Protein AF-A0A2G6H5I6-F1 (afdb_monomer_lite)

Structure (mmCIF, N/CA/C/O backbone):
data_AF-A0A2G6H5I6-F1
#
_entry.id   AF-A0A2G6H5I6-F1
#
loop_
_atom_site.group_PDB
_atom_site.id
_atom_site.type_symbol
_atom_site.label_atom_id
_atom_site.label_alt_id
_atom_site.label_comp_id
_atom_site.label_asym_id
_atom_site.label_entity_id
_atom_site.label_seq_id
_atom_site.pdbx_PDB_ins_code
_atom_site.Cartn_x
_atom_site.Cartn_y
_atom_site.Cartn_z
_atom_site.occupancy
_atom_site.B_iso_or_equiv
_atom_site.auth_seq_id
_atom_site.auth_comp_id
_atom_site.auth_asym_id
_atom_site.auth_atom_id
_atom_site.pdbx_PDB_model_num
ATOM 1 N N . MET A 1 1 ? 31.331 -40.005 -64.960 1.00 57.72 1 MET A N 1
ATOM 2 C CA . MET A 1 1 ? 31.133 -38.620 -65.455 1.00 57.72 1 MET A CA 1
ATOM 3 C C . MET A 1 1 ? 30.634 -37.643 -64.375 1.00 57.72 1 MET A C 1
ATOM 5 O O . MET A 1 1 ? 31.037 -36.489 -64.417 1.00 57.72 1 MET A O 1
ATOM 9 N N . ASN A 1 2 ? 29.842 -38.072 -63.377 1.00 67.38 2 ASN A N 1
ATOM 10 C CA . ASN A 1 2 ? 29.352 -37.190 -62.294 1.00 67.38 2 ASN A CA 1
ATOM 11 C C . ASN A 1 2 ? 30.432 -36.715 -61.301 1.00 67.38 2 ASN A C 1
ATOM 13 O O . ASN A 1 2 ? 30.416 -35.559 -60.900 1.00 67.38 2 ASN A O 1
ATOM 17 N N . TRP A 1 3 ? 31.428 -37.549 -60.998 1.00 69.12 3 TRP A N 1
ATOM 18 C CA . TRP A 1 3 ? 32.511 -37.210 -60.059 1.00 69.12 3 TRP A CA 1
ATOM 19 C C . TRP A 1 3 ? 33.383 -36.017 -60.497 1.00 69.12 3 TRP A C 1
ATOM 21 O O . TRP A 1 3 ? 33.860 -35.239 -59.676 1.00 69.12 3 TRP A O 1
ATOM 31 N N . ILE A 1 4 ? 33.564 -35.836 -61.808 1.00 79.12 4 ILE A N 1
ATOM 32 C CA . ILE A 1 4 ? 34.341 -34.715 -62.360 1.00 79.12 4 ILE A CA 1
ATOM 33 C C . ILE A 1 4 ? 33.561 -33.400 -62.213 1.00 79.12 4 ILE A C 1
ATOM 35 O O . ILE A 1 4 ? 34.148 -32.382 -61.861 1.00 79.12 4 ILE A O 1
ATOM 39 N N . LYS A 1 5 ? 32.235 -33.423 -62.411 1.00 77.56 5 LYS A N 1
ATOM 40 C CA . LYS A 1 5 ? 31.377 -32.237 -62.245 1.00 77.56 5 LYS A CA 1
ATOM 41 C C . LYS A 1 5 ? 31.353 -31.755 -60.796 1.00 77.56 5 LYS A C 1
ATOM 43 O O . LYS A 1 5 ? 31.445 -30.559 -60.552 1.00 77.56 5 LYS A O 1
ATOM 48 N N . GLU A 1 6 ? 31.297 -32.681 -59.846 1.00 80.12 6 GLU A N 1
ATOM 49 C CA . GLU A 1 6 ? 31.277 -32.368 -58.416 1.00 80.12 6 GLU A CA 1
ATOM 50 C C . GLU A 1 6 ? 32.597 -31.735 -57.948 1.00 80.12 6 GLU A C 1
ATOM 52 O O . GLU A 1 6 ? 32.593 -30.718 -57.256 1.00 80.12 6 GLU A O 1
ATOM 57 N N . LYS A 1 7 ? 33.740 -32.251 -58.421 1.00 82.31 7 LYS A N 1
ATOM 58 C CA . LYS A 1 7 ? 35.050 -31.635 -58.160 1.00 82.31 7 LYS A CA 1
ATOM 59 C C . LYS A 1 7 ? 35.177 -30.234 -58.749 1.00 82.31 7 LYS A C 1
ATOM 61 O O . LYS A 1 7 ? 35.745 -29.365 -58.096 1.00 82.31 7 LYS A O 1
ATOM 66 N N . ILE A 1 8 ? 34.646 -30.005 -59.949 1.00 86.19 8 ILE A N 1
ATOM 67 C CA . ILE A 1 8 ? 34.666 -28.678 -60.575 1.00 86.19 8 ILE A CA 1
ATOM 68 C C . ILE A 1 8 ? 33.862 -27.681 -59.733 1.00 86.19 8 ILE A C 1
ATOM 70 O O . ILE A 1 8 ? 34.377 -26.607 -59.445 1.00 86.19 8 ILE A O 1
ATOM 74 N N . VAL A 1 9 ? 32.669 -28.053 -59.251 1.00 86.94 9 VAL A N 1
ATOM 75 C CA . VAL A 1 9 ? 31.852 -27.189 -58.377 1.00 86.94 9 VAL A CA 1
ATOM 76 C C . VAL A 1 9 ? 32.598 -26.832 -57.090 1.00 86.94 9 VAL A C 1
ATOM 78 O O . VAL A 1 9 ? 32.675 -25.656 -56.737 1.00 86.94 9 VAL A O 1
ATOM 81 N N . TRP A 1 10 ? 33.211 -27.810 -56.419 1.00 82.94 10 TRP A N 1
ATOM 82 C CA . TRP A 1 10 ? 33.979 -27.551 -55.198 1.00 82.94 10 TRP A CA 1
ATOM 83 C C . TRP A 1 10 ? 35.198 -26.661 -55.440 1.00 82.94 10 TRP A C 1
ATOM 85 O O . TRP A 1 10 ? 35.452 -25.749 -54.655 1.00 82.94 10 TRP A O 1
ATOM 95 N N . ILE A 1 11 ? 35.917 -26.867 -56.546 1.00 87.06 11 ILE A N 1
ATOM 96 C CA . ILE A 1 11 ? 37.036 -26.003 -56.935 1.00 87.06 11 ILE A CA 1
ATOM 97 C C . ILE A 1 11 ? 36.541 -24.575 -57.182 1.00 87.06 11 ILE A C 1
ATOM 99 O O . ILE A 1 11 ? 37.160 -23.635 -56.695 1.00 87.06 11 ILE A O 1
ATOM 103 N N . THR A 1 12 ? 35.409 -24.393 -57.868 1.00 85.69 12 THR A N 1
ATOM 104 C CA . THR A 1 12 ? 34.834 -23.062 -58.114 1.00 85.69 12 THR A CA 1
ATOM 105 C C . THR A 1 12 ? 34.402 -22.371 -56.820 1.00 85.69 12 THR A C 1
ATOM 107 O O . THR A 1 12 ? 34.681 -21.187 -56.652 1.00 85.69 12 THR A O 1
ATOM 110 N N . VAL A 1 13 ? 33.784 -23.090 -55.877 1.00 85.81 13 VAL A N 1
ATOM 111 C CA . VAL A 1 13 ? 33.379 -22.537 -54.571 1.00 85.81 13 VAL A CA 1
ATOM 112 C C . VAL A 1 13 ? 34.596 -22.133 -53.741 1.00 85.81 13 VAL A C 1
ATOM 114 O O . VAL A 1 13 ? 34.639 -21.021 -53.219 1.00 85.81 13 VAL A O 1
ATOM 117 N N . ILE A 1 14 ? 35.616 -22.992 -53.660 1.00 85.50 14 ILE A N 1
ATOM 118 C CA . ILE A 1 14 ? 36.857 -22.686 -52.935 1.00 85.50 14 ILE A CA 1
ATOM 119 C C . ILE A 1 14 ? 37.548 -21.474 -53.565 1.00 85.50 14 ILE A C 1
ATOM 121 O O . ILE A 1 14 ? 37.952 -20.556 -52.855 1.00 85.50 14 ILE A O 1
ATOM 125 N N . PHE A 1 15 ? 37.632 -21.426 -54.895 1.00 87.19 15 PHE A N 1
ATOM 126 C CA . PHE A 1 15 ? 38.251 -20.311 -55.605 1.00 87.19 15 PHE A CA 1
ATOM 127 C C . PHE A 1 15 ? 37.480 -19.000 -55.399 1.00 87.19 15 PHE A C 1
ATOM 129 O O . PHE A 1 15 ? 38.094 -17.960 -55.167 1.00 87.19 15 PHE A O 1
ATOM 136 N N . ALA A 1 16 ? 36.144 -19.044 -55.386 1.00 86.56 16 ALA A N 1
ATOM 137 C CA . ALA A 1 16 ? 35.308 -17.888 -55.074 1.00 86.56 16 ALA A CA 1
ATOM 138 C C . ALA A 1 16 ? 35.524 -17.390 -53.635 1.00 86.56 16 ALA A C 1
ATOM 140 O O . ALA A 1 16 ? 35.661 -16.187 -53.425 1.00 86.56 16 ALA A O 1
ATOM 141 N N . ILE A 1 17 ? 35.628 -18.292 -52.651 1.00 82.75 17 ILE A N 1
ATOM 142 C CA . ILE A 1 17 ? 35.915 -17.936 -51.251 1.00 82.75 17 ILE A CA 1
ATOM 143 C C . ILE A 1 17 ? 37.298 -17.287 -51.125 1.00 82.75 17 ILE A C 1
ATOM 145 O O . ILE A 1 17 ? 37.438 -16.270 -50.442 1.00 82.75 17 ILE A O 1
ATOM 149 N N . VAL A 1 18 ? 38.313 -17.833 -51.803 1.00 84.25 18 VAL A N 1
ATOM 150 C CA . VAL A 1 18 ? 39.673 -17.272 -51.804 1.00 84.25 18 VAL A CA 1
ATOM 151 C C . VAL A 1 18 ? 39.682 -15.884 -52.442 1.00 84.25 18 VAL A C 1
ATOM 153 O O . VAL A 1 18 ? 40.218 -14.953 -51.845 1.00 84.25 18 VAL A O 1
ATOM 156 N N . ILE A 1 19 ? 39.036 -15.711 -53.601 1.00 83.19 19 ILE A N 1
ATOM 157 C CA . ILE A 1 19 ? 38.932 -14.411 -54.277 1.00 83.19 19 ILE A CA 1
ATOM 158 C C . ILE A 1 19 ? 38.195 -13.395 -53.406 1.00 83.19 19 ILE A C 1
ATOM 160 O O . ILE A 1 19 ? 38.672 -12.275 -53.260 1.00 83.19 19 ILE A O 1
ATOM 164 N N . LEU A 1 20 ? 37.068 -13.769 -52.798 1.00 79.06 20 LEU A N 1
ATOM 165 C CA . LEU A 1 20 ? 36.306 -12.877 -51.923 1.00 79.06 20 LEU A CA 1
ATOM 166 C C . LEU A 1 20 ? 37.113 -12.477 -50.687 1.00 79.06 20 LEU A C 1
ATOM 168 O O . LEU A 1 20 ? 37.122 -11.305 -50.324 1.00 79.06 20 LEU A O 1
ATOM 172 N N . SER A 1 21 ? 37.845 -13.415 -50.085 1.00 70.31 21 SER A N 1
ATOM 173 C CA . SER A 1 21 ? 38.711 -13.141 -48.932 1.00 70.31 21 SER A CA 1
ATOM 174 C C . SER A 1 21 ? 39.876 -12.223 -49.304 1.00 70.31 21 SER A C 1
ATOM 176 O O . SER A 1 21 ? 40.217 -11.310 -48.553 1.00 70.31 21 SER A O 1
ATOM 178 N N . TRP A 1 22 ? 40.465 -12.423 -50.486 1.00 80.44 22 TRP A N 1
ATOM 179 C CA . TRP A 1 22 ? 41.562 -11.600 -50.987 1.00 80.44 22 TRP A CA 1
ATOM 180 C C . TRP A 1 22 ? 41.089 -10.195 -51.366 1.00 80.44 22 TRP A C 1
ATOM 182 O O . TRP A 1 22 ? 41.689 -9.212 -50.939 1.00 80.44 22 TRP A O 1
ATOM 192 N N . LEU A 1 23 ? 39.963 -10.080 -52.079 1.00 77.81 23 LEU A N 1
ATOM 193 C CA . LEU A 1 23 ? 39.314 -8.802 -52.379 1.00 77.81 23 LEU A CA 1
ATOM 194 C C . LEU A 1 23 ? 38.935 -8.061 -51.097 1.00 77.81 23 LEU A C 1
ATOM 196 O O . LEU A 1 23 ? 39.177 -6.862 -51.000 1.00 77.81 23 LEU A O 1
ATOM 200 N N . TRP A 1 24 ? 38.417 -8.764 -50.088 1.00 70.62 24 TRP A N 1
ATOM 201 C CA . TRP A 1 24 ? 38.126 -8.175 -48.783 1.00 70.62 24 TRP A CA 1
ATOM 202 C C . TRP A 1 24 ? 39.393 -7.674 -48.082 1.00 70.62 24 TRP A C 1
ATOM 204 O O . TRP A 1 24 ? 39.390 -6.575 -47.528 1.00 70.62 24 TRP A O 1
ATOM 214 N N . GLY A 1 25 ? 40.495 -8.426 -48.155 1.00 70.19 25 GLY A N 1
ATOM 215 C CA . GLY A 1 25 ? 41.804 -8.003 -47.654 1.00 70.19 25 GLY A CA 1
ATOM 216 C C . GLY A 1 25 ? 42.321 -6.746 -48.360 1.00 70.19 25 GLY A C 1
ATOM 217 O O . GLY A 1 25 ? 42.698 -5.780 -47.700 1.00 70.19 25 GLY A O 1
ATOM 218 N N . VAL A 1 26 ? 42.261 -6.712 -49.694 1.00 75.25 26 VAL A N 1
ATOM 219 C CA . VAL A 1 26 ? 42.678 -5.559 -50.508 1.00 75.25 26 VAL A CA 1
ATOM 220 C C . VAL A 1 26 ? 41.808 -4.334 -50.228 1.00 75.25 26 VAL A C 1
ATOM 222 O O . VAL A 1 26 ? 42.340 -3.238 -50.083 1.00 75.25 26 VAL A O 1
ATOM 225 N N . VAL A 1 27 ? 40.489 -4.496 -50.102 1.00 71.94 27 VAL A N 1
ATOM 226 C CA . VAL A 1 27 ? 39.566 -3.410 -49.736 1.00 71.94 27 VAL A CA 1
ATOM 227 C C . VAL A 1 27 ? 39.862 -2.902 -48.322 1.00 71.94 27 VAL A C 1
ATOM 229 O O . VAL A 1 27 ? 39.955 -1.695 -48.116 1.00 71.94 27 VAL A O 1
ATOM 232 N N . SER A 1 28 ? 40.092 -3.801 -47.363 1.00 60.16 28 SER A N 1
ATOM 233 C CA . SER A 1 28 ? 40.418 -3.439 -45.975 1.00 60.16 28 SER A CA 1
ATOM 234 C C . SER A 1 28 ? 41.724 -2.641 -45.871 1.00 60.16 28 SER A C 1
ATOM 236 O O . SER A 1 28 ? 41.799 -1.689 -45.097 1.00 60.16 28 SER A O 1
ATOM 238 N N . VAL A 1 29 ? 42.736 -2.992 -46.674 1.00 65.56 29 VAL A N 1
ATOM 239 C CA . VAL A 1 29 ? 44.029 -2.286 -46.733 1.00 65.56 29 VAL A CA 1
ATOM 240 C C . VAL A 1 29 ? 43.912 -0.964 -47.493 1.00 65.56 29 VAL A C 1
ATOM 242 O O . VAL A 1 29 ? 44.371 0.063 -47.006 1.00 65.56 29 VAL A O 1
ATOM 245 N N . LYS A 1 30 ? 43.281 -0.963 -48.672 1.00 71.62 30 LYS A N 1
ATOM 246 C CA . LYS A 1 30 ? 43.225 0.204 -49.566 1.00 71.62 30 LYS A CA 1
ATOM 247 C C . LYS A 1 30 ? 42.312 1.317 -49.050 1.00 71.62 30 LYS A C 1
ATOM 249 O O . LYS A 1 30 ? 42.570 2.481 -49.332 1.00 71.62 30 LYS A O 1
ATOM 254 N N . PHE A 1 31 ? 41.258 0.971 -48.313 1.00 64.69 31 PHE A N 1
ATOM 255 C CA . PHE A 1 31 ? 40.311 1.939 -47.751 1.00 64.69 31 PHE A CA 1
ATOM 256 C C . PHE A 1 31 ? 40.507 2.179 -46.248 1.00 64.69 31 PHE A C 1
ATOM 258 O O . PHE A 1 31 ? 39.648 2.799 -45.628 1.00 64.69 31 PHE A O 1
ATOM 265 N N . GLU A 1 32 ? 41.582 1.652 -45.645 1.00 57.53 32 GLU A N 1
ATOM 266 C CA . GLU A 1 32 ? 41.800 1.654 -44.187 1.00 57.53 32 GLU A CA 1
ATOM 267 C C . GLU A 1 32 ? 40.565 1.212 -43.378 1.00 57.53 32 GLU A C 1
ATOM 269 O O . GLU A 1 32 ? 40.368 1.603 -42.221 1.00 57.53 32 GLU A O 1
ATOM 274 N N . LEU A 1 33 ? 39.711 0.374 -43.975 1.00 55.50 33 LEU A N 1
ATOM 275 C CA . LEU A 1 33 ? 38.556 -0.217 -43.318 1.00 55.50 33 LEU A CA 1
ATOM 276 C C . LEU A 1 33 ? 39.085 -1.271 -42.353 1.00 55.50 33 LEU A C 1
ATOM 278 O O . LEU A 1 33 ? 39.033 -2.459 -42.634 1.00 55.50 33 LEU A O 1
ATOM 282 N N . MET A 1 34 ? 39.641 -0.835 -41.220 1.00 56.38 34 MET A N 1
ATOM 283 C CA . MET A 1 34 ? 40.063 -1.724 -40.149 1.00 56.38 34 MET A CA 1
ATOM 284 C C . MET A 1 34 ? 38.801 -2.399 -39.600 1.00 56.38 34 MET A C 1
ATOM 286 O O . MET A 1 34 ? 38.080 -1.769 -38.811 1.00 56.38 34 MET A O 1
ATOM 290 N N . PRO A 1 35 ? 38.537 -3.680 -39.925 1.00 58.91 35 PRO A N 1
ATOM 291 C CA . PRO A 1 35 ? 37.360 -4.369 -39.411 1.00 58.91 35 PRO A CA 1
ATOM 292 C C . PRO A 1 35 ? 37.425 -4.417 -37.883 1.00 58.91 35 PRO A C 1
ATOM 294 O O . PRO A 1 35 ? 36.405 -4.356 -37.213 1.00 58.91 35 PRO A O 1
ATOM 297 N N . TYR A 1 36 ? 38.637 -4.394 -37.322 1.00 56.12 36 TYR A N 1
ATOM 298 C CA . TYR A 1 36 ? 38.888 -4.244 -35.897 1.00 56.12 36 TYR A CA 1
ATOM 299 C C . TYR A 1 36 ? 38.384 -2.915 -35.307 1.00 56.12 36 TYR A C 1
ATOM 301 O O . TYR A 1 36 ? 37.771 -2.939 -34.247 1.00 56.12 36 TYR A O 1
ATOM 309 N N . LYS A 1 37 ? 38.570 -1.755 -35.961 1.00 59.50 37 LYS A N 1
A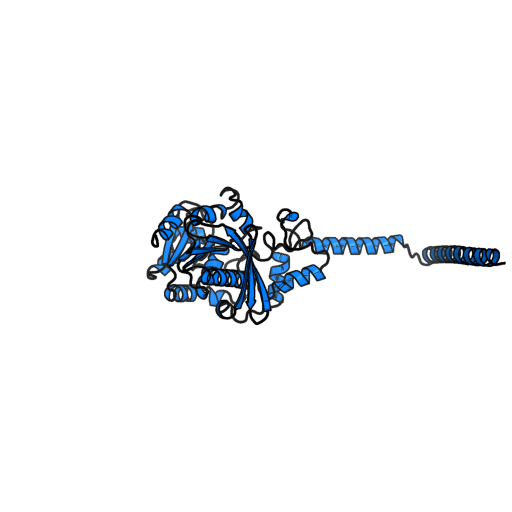TOM 310 C CA . LYS A 1 37 ? 38.035 -0.469 -35.456 1.00 59.50 37 LYS A CA 1
ATOM 311 C C . LYS A 1 37 ? 36.507 -0.443 -35.523 1.00 59.50 37 LYS A C 1
ATOM 313 O O . LYS A 1 37 ? 35.870 0.031 -34.584 1.00 59.50 37 LYS A O 1
ATOM 318 N N . TYR A 1 38 ? 35.924 -0.988 -36.591 1.00 61.72 38 TYR A N 1
ATOM 319 C CA . TYR A 1 38 ? 34.472 -1.085 -36.746 1.00 61.72 38 TYR A CA 1
ATOM 320 C C . TYR A 1 38 ? 33.854 -2.081 -35.751 1.00 61.72 38 TYR A C 1
ATOM 322 O O . TYR A 1 38 ? 32.921 -1.727 -35.035 1.00 61.72 38 TYR A O 1
ATOM 330 N N . MET A 1 39 ? 34.440 -3.272 -35.589 1.00 58.94 39 MET A N 1
ATOM 331 C CA . MET A 1 39 ? 34.049 -4.236 -34.555 1.00 58.94 39 MET A CA 1
ATOM 332 C C . MET A 1 39 ? 34.246 -3.668 -33.149 1.00 58.94 39 MET A C 1
ATOM 334 O O . MET A 1 39 ? 33.350 -3.798 -32.328 1.00 58.94 39 MET A O 1
ATOM 338 N N . LYS A 1 40 ? 35.350 -2.967 -32.861 1.00 64.94 40 LYS A N 1
ATOM 339 C CA . LYS A 1 40 ? 35.576 -2.301 -31.567 1.00 64.94 40 LYS A CA 1
ATOM 340 C C . LYS A 1 40 ? 34.552 -1.193 -31.313 1.00 64.94 40 LYS A C 1
ATOM 342 O O . LYS A 1 40 ? 34.107 -1.039 -30.183 1.00 64.94 40 LYS A O 1
ATOM 347 N N . SER A 1 41 ? 34.139 -0.458 -32.347 1.00 68.81 41 SER A N 1
ATOM 348 C CA . SER A 1 41 ? 33.057 0.532 -32.274 1.00 68.81 41 SER A CA 1
ATOM 349 C C . SER A 1 41 ? 31.700 -0.125 -32.002 1.00 68.81 41 SER A C 1
ATOM 351 O O . SER A 1 41 ? 30.988 0.319 -31.106 1.00 68.81 41 SER A O 1
ATOM 353 N N . ILE A 1 42 ? 31.367 -1.222 -32.690 1.00 68.75 42 ILE A N 1
ATOM 354 C CA . ILE A 1 42 ? 30.137 -1.995 -32.449 1.00 68.75 42 ILE A CA 1
ATOM 355 C C . ILE A 1 42 ? 30.138 -2.606 -31.047 1.00 68.75 42 ILE A C 1
ATOM 357 O O . ILE A 1 42 ? 29.154 -2.470 -30.328 1.00 68.75 42 ILE A O 1
ATOM 361 N N . VAL A 1 43 ? 31.240 -3.229 -30.627 1.00 68.88 43 VAL A N 1
ATOM 362 C CA . VAL A 1 43 ? 31.399 -3.807 -29.286 1.00 68.88 43 VAL A CA 1
ATOM 363 C C . VAL A 1 43 ? 31.303 -2.718 -28.224 1.00 68.88 43 VAL A C 1
ATOM 365 O O . VAL A 1 43 ? 30.593 -2.910 -27.247 1.00 68.88 43 VAL A O 1
ATOM 368 N N . LYS A 1 44 ? 31.928 -1.549 -28.423 1.00 71.25 44 LYS A N 1
ATOM 369 C CA . LYS A 1 44 ? 31.820 -0.409 -27.500 1.00 71.25 44 LYS A CA 1
ATOM 370 C C . LYS A 1 44 ? 30.397 0.145 -27.439 1.00 71.25 44 LYS A C 1
ATOM 372 O O . LYS A 1 44 ? 29.903 0.395 -26.349 1.00 71.25 44 LYS A O 1
ATOM 377 N N . LYS A 1 45 ? 29.717 0.309 -28.579 1.00 69.94 45 LYS A N 1
ATOM 378 C CA . LYS A 1 45 ? 28.307 0.733 -28.620 1.00 69.94 45 LYS A CA 1
ATOM 379 C C . LYS A 1 45 ? 27.405 -0.274 -27.913 1.00 69.94 45 LYS A C 1
ATOM 381 O O . LYS A 1 45 ? 26.566 0.131 -27.120 1.00 69.94 45 LYS A O 1
ATOM 386 N N . ARG A 1 46 ? 27.615 -1.572 -28.145 1.00 62.16 46 ARG A N 1
ATOM 387 C CA . ARG A 1 46 ? 26.869 -2.647 -27.483 1.00 62.16 46 ARG A CA 1
ATOM 388 C C . ARG A 1 46 ? 27.153 -2.689 -25.982 1.00 62.16 46 ARG A C 1
ATOM 390 O O . ARG A 1 46 ? 26.213 -2.800 -25.212 1.00 62.16 46 ARG A O 1
ATOM 397 N N . ALA A 1 47 ? 28.409 -2.548 -25.565 1.00 63.41 47 ALA A N 1
ATOM 398 C CA . ALA A 1 47 ? 28.791 -2.484 -24.155 1.00 63.41 47 ALA A CA 1
ATOM 399 C C . ALA A 1 47 ? 28.180 -1.261 -23.458 1.00 63.41 47 ALA A C 1
ATOM 401 O O . ALA A 1 47 ? 27.660 -1.392 -22.359 1.00 63.41 47 ALA A O 1
ATOM 402 N N . ASN A 1 48 ? 28.174 -0.099 -24.117 1.00 75.88 48 ASN A N 1
ATOM 403 C CA . ASN A 1 48 ? 27.522 1.101 -23.599 1.00 75.88 48 ASN A CA 1
ATOM 404 C C . ASN A 1 48 ? 26.004 0.924 -23.488 1.00 75.88 48 ASN A C 1
ATOM 406 O O . ASN A 1 48 ? 25.445 1.303 -22.471 1.00 75.88 48 ASN A O 1
ATOM 410 N N . ALA A 1 49 ? 25.353 0.322 -24.488 1.00 67.31 49 ALA A N 1
ATOM 411 C CA . ALA A 1 49 ? 23.913 0.069 -24.459 1.00 67.31 49 ALA A CA 1
ATOM 412 C C . ALA A 1 49 ? 23.517 -0.951 -23.377 1.00 67.31 49 ALA A C 1
ATOM 414 O O . ALA A 1 49 ? 22.510 -0.766 -22.703 1.00 67.31 49 ALA A O 1
ATOM 415 N N . VAL A 1 50 ? 24.320 -2.004 -23.172 1.00 70.25 50 VAL A N 1
ATOM 416 C CA . VAL A 1 50 ? 24.126 -2.956 -22.062 1.00 70.25 50 VAL A CA 1
ATOM 417 C C . VAL A 1 50 ? 24.329 -2.256 -20.720 1.00 70.25 50 VAL A C 1
ATOM 419 O O . VAL A 1 50 ? 23.481 -2.367 -19.846 1.00 70.25 50 VAL A O 1
ATOM 422 N N . ALA A 1 51 ? 25.394 -1.463 -20.580 1.00 78.38 51 ALA A N 1
ATOM 423 C CA . ALA A 1 51 ? 25.638 -0.692 -19.365 1.00 78.38 51 ALA A CA 1
ATOM 424 C C . ALA A 1 51 ? 24.539 0.349 -19.095 1.00 78.38 51 ALA A C 1
ATOM 426 O O . ALA A 1 51 ? 24.261 0.647 -17.942 1.00 78.38 51 ALA A O 1
ATOM 427 N N . GLU A 1 52 ? 23.921 0.918 -20.130 1.00 85.38 52 GLU A N 1
ATOM 428 C CA . GLU A 1 52 ? 22.788 1.836 -20.003 1.00 85.38 52 GLU A CA 1
ATOM 429 C C . GLU A 1 52 ? 21.516 1.107 -19.558 1.00 85.38 52 GLU A C 1
ATOM 431 O O . GLU A 1 52 ? 20.876 1.548 -18.610 1.00 85.38 52 GLU A O 1
ATOM 436 N N . PHE A 1 53 ? 21.207 -0.044 -20.160 1.00 89.75 53 PHE A N 1
ATOM 437 C CA . PHE A 1 53 ? 20.094 -0.899 -19.742 1.00 89.75 53 PHE A CA 1
ATOM 438 C C . PHE A 1 53 ? 20.236 -1.357 -18.281 1.00 89.75 53 PHE A C 1
ATOM 440 O O . PHE A 1 53 ? 19.300 -1.229 -17.493 1.00 89.75 53 PHE A O 1
ATOM 447 N N . ASP A 1 54 ? 21.419 -1.839 -17.893 1.00 91.69 54 ASP A N 1
ATOM 448 C CA . ASP A 1 54 ? 21.660 -2.367 -16.548 1.00 91.69 54 ASP A CA 1
ATOM 449 C C . ASP A 1 54 ? 21.627 -1.285 -15.457 1.00 91.69 54 ASP A C 1
ATOM 451 O O . ASP A 1 54 ? 21.325 -1.596 -14.306 1.00 91.69 54 ASP A O 1
ATOM 455 N N . ARG A 1 55 ? 21.848 -0.003 -15.795 1.00 92.69 55 ARG A N 1
ATOM 456 C CA . ARG A 1 55 ? 21.735 1.116 -14.835 1.00 92.69 55 ARG A CA 1
ATOM 457 C C . ARG A 1 55 ? 20.335 1.290 -14.261 1.00 92.69 55 ARG A C 1
ATOM 459 O O . ARG A 1 55 ? 20.201 1.921 -13.218 1.00 92.69 55 ARG A O 1
ATOM 466 N N . HIS A 1 56 ? 19.308 0.752 -14.913 1.00 94.31 56 HIS A N 1
ATOM 467 C CA . HIS A 1 56 ? 17.956 0.783 -14.368 1.00 94.31 56 HIS A CA 1
ATOM 468 C C . HIS A 1 56 ? 17.777 -0.182 -13.189 1.00 94.31 56 HIS A C 1
ATOM 470 O O . HIS A 1 56 ? 16.904 0.052 -12.355 1.00 94.31 56 HIS A O 1
ATOM 476 N N . PHE A 1 57 ? 18.592 -1.240 -13.102 1.00 96.31 57 PHE A N 1
ATOM 477 C CA . PHE A 1 57 ? 18.433 -2.346 -12.157 1.00 96.31 57 PHE A CA 1
ATOM 478 C C . PHE A 1 57 ? 19.380 -2.204 -10.963 1.00 96.31 57 PHE A C 1
ATOM 480 O O . PHE A 1 57 ? 20.444 -2.825 -10.909 1.00 96.31 57 PHE A O 1
ATOM 487 N N . THR A 1 58 ? 18.988 -1.357 -10.015 1.00 95.25 58 THR A N 1
ATOM 488 C CA . THR A 1 58 ? 19.802 -0.977 -8.852 1.00 95.25 58 THR A CA 1
ATOM 489 C C . THR A 1 58 ? 19.448 -1.725 -7.575 1.00 95.25 58 THR A C 1
ATOM 491 O O . THR A 1 58 ? 20.272 -1.782 -6.666 1.00 95.25 58 THR A O 1
ATOM 494 N N . ASP A 1 59 ? 18.243 -2.289 -7.497 1.00 94.75 59 ASP A N 1
ATOM 495 C CA . ASP A 1 59 ? 17.678 -2.756 -6.233 1.00 94.75 59 ASP A CA 1
ATOM 496 C C . ASP A 1 59 ? 17.750 -4.290 -6.142 1.00 94.75 59 ASP A C 1
ATOM 498 O O . ASP A 1 59 ? 17.642 -4.980 -7.162 1.00 94.75 59 ASP A O 1
ATOM 502 N N . PRO A 1 60 ? 17.904 -4.868 -4.940 1.00 94.69 60 PRO A N 1
ATOM 503 C CA . PRO A 1 60 ? 17.986 -6.312 -4.779 1.00 94.69 60 PRO A CA 1
ATOM 504 C C . PRO A 1 60 ? 16.642 -7.001 -5.066 1.00 94.69 60 PRO A C 1
ATOM 506 O O . PRO A 1 60 ? 15.559 -6.499 -4.742 1.00 94.69 60 PRO A O 1
ATOM 509 N N . ILE A 1 61 ? 16.726 -8.199 -5.644 1.00 94.19 61 ILE A N 1
ATOM 510 C CA . ILE A 1 61 ? 15.609 -9.143 -5.782 1.00 94.19 61 ILE A CA 1
ATOM 511 C C . ILE A 1 61 ? 15.585 -10.142 -4.624 1.00 94.19 61 ILE A C 1
ATOM 513 O O . ILE A 1 61 ? 16.569 -10.300 -3.904 1.00 94.19 61 ILE A O 1
ATOM 517 N N . LEU A 1 62 ? 14.453 -10.829 -4.464 1.00 88.81 62 LEU A N 1
ATOM 518 C CA . LEU A 1 62 ? 14.421 -12.108 -3.756 1.00 88.81 62 LEU A CA 1
ATOM 519 C C . LEU A 1 62 ? 15.207 -13.169 -4.539 1.00 88.81 62 LEU A C 1
ATOM 521 O O . LEU A 1 62 ? 15.575 -12.946 -5.697 1.00 88.81 62 LEU A O 1
ATOM 525 N N . ASP A 1 63 ? 15.442 -14.325 -3.920 1.00 81.62 63 ASP A N 1
ATOM 526 C CA . ASP A 1 63 ? 16.067 -15.453 -4.606 1.00 81.62 63 ASP A CA 1
ATOM 527 C C . ASP A 1 63 ? 15.336 -15.745 -5.923 1.00 81.62 63 ASP A C 1
ATOM 529 O O . ASP A 1 63 ? 14.113 -15.849 -5.984 1.00 81.62 63 ASP A O 1
ATOM 533 N N . SER A 1 64 ? 16.104 -15.833 -7.014 1.00 68.00 64 SER A N 1
ATOM 534 C CA . SER A 1 64 ? 15.560 -15.794 -8.383 1.00 68.00 64 SER A CA 1
ATOM 535 C C . SER A 1 64 ? 14.551 -16.902 -8.721 1.00 68.00 64 SER A C 1
ATOM 537 O O . SER A 1 64 ? 13.819 -16.766 -9.700 1.00 68.00 64 SER A O 1
ATOM 539 N N . GLN A 1 65 ? 14.509 -17.979 -7.932 1.00 66.69 65 GLN A N 1
ATOM 540 C CA . GLN A 1 65 ? 13.566 -19.090 -8.097 1.00 66.69 65 GLN A CA 1
ATOM 541 C C . GLN A 1 65 ? 12.143 -18.736 -7.644 1.00 66.69 65 GLN A C 1
ATOM 543 O O . GLN A 1 65 ? 11.194 -19.353 -8.117 1.00 66.69 65 GLN A O 1
ATOM 548 N N . ASP A 1 66 ? 11.993 -17.705 -6.812 1.00 80.81 66 ASP A N 1
ATOM 549 C CA . ASP A 1 66 ? 10.709 -17.296 -6.239 1.00 80.81 66 ASP A CA 1
ATOM 550 C C . ASP A 1 66 ? 9.996 -16.229 -7.093 1.00 80.81 66 ASP A C 1
ATOM 552 O O . ASP A 1 66 ? 8.873 -15.825 -6.793 1.00 80.81 66 ASP A O 1
ATOM 556 N N . LEU A 1 67 ? 10.634 -15.732 -8.161 1.00 93.06 67 LEU A N 1
ATOM 557 C CA . LEU A 1 67 ? 10.104 -14.634 -8.971 1.00 93.06 67 LEU A CA 1
ATOM 558 C C . LEU A 1 67 ? 9.077 -15.123 -10.000 1.00 93.06 67 LEU A C 1
ATOM 560 O O . LEU A 1 67 ? 9.331 -16.027 -10.795 1.00 93.06 67 LEU A O 1
ATOM 564 N N . LEU A 1 68 ? 7.926 -14.450 -10.054 1.00 94.44 68 LEU A N 1
ATOM 565 C CA . LEU A 1 68 ? 6.832 -14.786 -10.969 1.00 94.44 68 LEU A CA 1
ATOM 566 C C . LEU A 1 68 ? 7.170 -14.458 -12.430 1.00 94.44 68 LEU A C 1
ATOM 568 O O . LEU A 1 68 ? 6.652 -15.062 -13.374 1.00 94.44 68 LEU A O 1
ATOM 572 N N . TYR A 1 69 ? 8.007 -13.445 -12.637 1.00 94.38 69 TYR A N 1
ATOM 573 C CA . TYR A 1 69 ? 8.344 -12.944 -13.958 1.00 94.38 69 TYR A CA 1
ATOM 574 C C . TYR A 1 69 ? 9.724 -13.412 -14.395 1.00 94.38 69 TYR A C 1
ATOM 576 O O . TYR A 1 69 ? 10.648 -13.513 -13.605 1.00 94.38 69 TYR A O 1
ATOM 584 N N . LYS A 1 70 ? 9.869 -13.684 -15.695 1.00 95.88 70 LYS A N 1
ATOM 585 C CA . LYS A 1 70 ? 11.183 -13.932 -16.292 1.00 95.88 70 LYS A CA 1
ATOM 586 C C . LYS A 1 70 ? 12.000 -12.634 -16.356 1.00 95.88 70 LYS A C 1
ATOM 588 O O . LYS A 1 70 ? 11.394 -11.577 -16.579 1.00 95.88 70 LYS A O 1
ATOM 593 N N . PRO A 1 71 ? 13.343 -12.734 -16.302 1.00 96.81 71 PRO A N 1
ATOM 594 C CA . PRO A 1 71 ? 14.226 -11.598 -16.511 1.00 96.81 71 PRO A CA 1
ATOM 595 C C . PRO A 1 71 ? 13.935 -10.853 -17.815 1.00 96.81 71 PRO A C 1
ATOM 597 O O . PRO A 1 71 ? 13.765 -11.488 -18.859 1.00 96.81 71 PRO A O 1
ATOM 600 N N . VAL A 1 72 ? 13.949 -9.523 -17.769 1.00 97.00 72 VAL A N 1
ATOM 601 C CA . VAL A 1 72 ? 13.957 -8.671 -18.963 1.00 97.00 72 VAL A CA 1
ATOM 602 C C . VAL A 1 72 ? 15.376 -8.533 -19.514 1.00 97.00 72 VAL A C 1
ATOM 604 O O . VAL A 1 72 ? 16.354 -8.507 -18.764 1.00 97.00 72 VAL A O 1
ATOM 607 N N . ARG A 1 73 ? 15.500 -8.471 -20.840 1.00 95.00 73 ARG A N 1
ATOM 608 C CA . ARG A 1 73 ? 16.778 -8.459 -21.572 1.00 95.00 73 ARG A CA 1
ATOM 609 C C . ARG A 1 73 ? 16.940 -7.256 -22.500 1.00 95.00 73 ARG A C 1
ATOM 611 O O . ARG A 1 73 ? 18.027 -7.061 -23.040 1.00 95.00 73 ARG A O 1
ATOM 618 N N . THR A 1 74 ? 15.878 -6.480 -22.716 1.00 93.56 74 THR A N 1
ATOM 619 C CA . THR A 1 74 ? 15.867 -5.329 -23.630 1.00 93.56 74 THR A CA 1
ATOM 620 C C . THR A 1 74 ? 15.069 -4.151 -23.061 1.00 93.56 74 THR A C 1
ATOM 622 O O . THR A 1 74 ? 14.187 -4.330 -22.218 1.00 93.56 74 THR A O 1
ATOM 625 N N . ASN A 1 75 ? 15.343 -2.939 -23.559 1.00 92.12 75 ASN A N 1
ATOM 626 C CA . ASN A 1 75 ? 14.578 -1.733 -23.214 1.00 92.12 75 ASN A CA 1
ATOM 627 C C . ASN A 1 75 ? 13.100 -1.826 -23.619 1.00 92.12 75 ASN A C 1
ATOM 629 O O . ASN A 1 75 ? 12.245 -1.293 -22.914 1.00 92.12 75 ASN A O 1
ATOM 633 N N . ASP A 1 76 ? 12.784 -2.520 -24.713 1.00 95.06 76 ASP A N 1
ATOM 634 C CA . ASP A 1 76 ? 11.400 -2.704 -25.159 1.00 95.06 76 ASP A CA 1
ATOM 635 C C . ASP A 1 76 ? 10.626 -3.601 -24.191 1.00 95.06 76 ASP A C 1
ATOM 637 O O . ASP A 1 76 ? 9.511 -3.270 -23.786 1.00 95.06 76 ASP A O 1
ATOM 641 N N . GLU A 1 77 ? 11.241 -4.702 -23.744 1.00 96.56 77 GLU A N 1
ATOM 642 C CA . GLU A 1 77 ? 10.663 -5.562 -22.710 1.00 96.56 77 GLU A CA 1
ATOM 643 C C . GLU A 1 77 ? 10.472 -4.801 -21.398 1.00 96.56 77 GLU A C 1
ATOM 645 O O . GLU A 1 77 ? 9.402 -4.888 -20.793 1.00 96.56 77 GLU A O 1
ATOM 650 N N . LEU A 1 78 ? 11.476 -4.028 -20.973 1.00 96.00 78 LEU A N 1
ATOM 651 C CA . LEU A 1 78 ? 11.396 -3.208 -19.767 1.00 96.00 78 LEU A CA 1
ATOM 652 C C . LEU A 1 78 ? 10.262 -2.179 -19.864 1.00 96.00 78 LEU A C 1
ATOM 654 O O . LEU A 1 78 ? 9.415 -2.101 -18.976 1.00 96.00 78 LEU A O 1
ATOM 658 N N . THR A 1 79 ? 10.190 -1.452 -20.978 1.00 95.25 79 THR A N 1
ATOM 659 C CA . THR A 1 79 ? 9.137 -0.465 -21.242 1.00 95.25 79 THR A CA 1
ATOM 660 C C . THR A 1 79 ? 7.761 -1.122 -21.235 1.00 95.25 79 THR A C 1
ATOM 662 O O . THR A 1 79 ? 6.833 -0.605 -20.617 1.00 95.25 79 THR A O 1
ATOM 665 N N . MET A 1 80 ? 7.613 -2.288 -21.869 1.00 96.19 80 MET A N 1
ATOM 666 C CA . MET A 1 80 ? 6.365 -3.051 -21.855 1.00 96.19 80 MET A CA 1
ATOM 667 C C . MET A 1 80 ? 5.965 -3.448 -20.429 1.00 96.19 80 MET A C 1
ATOM 669 O O . MET A 1 80 ? 4.789 -3.348 -20.083 1.00 96.19 80 MET A O 1
ATOM 673 N N . ARG A 1 81 ? 6.915 -3.881 -19.587 1.00 96.19 81 ARG A N 1
ATOM 674 C CA . ARG A 1 81 ? 6.647 -4.215 -18.178 1.00 96.19 81 ARG A CA 1
ATOM 675 C C . ARG A 1 81 ? 6.200 -2.996 -17.380 1.00 96.19 81 ARG A C 1
ATOM 677 O O . ARG A 1 81 ? 5.205 -3.096 -16.671 1.00 96.19 81 ARG A O 1
ATOM 684 N N . ILE A 1 82 ? 6.869 -1.855 -17.540 1.00 96.31 82 ILE A N 1
ATOM 685 C CA . ILE A 1 82 ? 6.502 -0.607 -16.856 1.00 96.31 82 ILE A CA 1
ATOM 686 C C . ILE A 1 82 ? 5.115 -0.131 -17.302 1.00 96.31 82 ILE A C 1
ATOM 688 O O . ILE A 1 82 ? 4.274 0.177 -16.462 1.00 96.31 82 ILE A O 1
ATOM 692 N N . LYS A 1 83 ? 4.823 -0.152 -18.610 1.00 95.44 83 LYS A N 1
ATOM 693 C CA . LYS A 1 83 ? 3.518 0.251 -19.163 1.00 95.44 83 LYS A CA 1
ATOM 694 C C . LYS A 1 83 ? 2.344 -0.586 -18.654 1.00 95.44 83 LYS A C 1
ATOM 696 O O . LYS A 1 83 ? 1.215 -0.110 -18.702 1.00 95.44 83 LYS A O 1
ATOM 701 N N . LYS A 1 84 ? 2.562 -1.799 -18.131 1.00 94.62 84 LYS A N 1
ATOM 702 C CA . LYS A 1 84 ? 1.476 -2.558 -17.484 1.00 94.62 84 LYS A CA 1
ATOM 703 C C . LYS A 1 84 ? 0.908 -1.822 -16.271 1.00 94.62 84 LYS A C 1
ATOM 705 O O . LYS A 1 84 ? -0.305 -1.858 -16.089 1.00 94.62 84 LYS A O 1
ATOM 710 N N . MET A 1 85 ? 1.759 -1.099 -15.541 1.00 95.06 85 MET A N 1
ATOM 711 C CA . MET A 1 85 ? 1.384 -0.265 -14.393 1.00 95.06 85 MET A CA 1
ATOM 712 C C . MET A 1 85 ? 0.700 1.050 -14.798 1.00 95.06 85 MET A C 1
ATOM 714 O O . MET A 1 85 ? 0.238 1.790 -13.936 1.00 95.06 85 MET A O 1
ATOM 718 N N . LEU A 1 86 ? 0.634 1.366 -16.096 1.00 92.69 86 LEU A N 1
ATOM 719 C CA . LEU A 1 86 ? -0.054 2.555 -16.583 1.00 92.69 86 LEU A CA 1
ATOM 720 C C . LEU A 1 86 ? -1.560 2.281 -16.634 1.00 92.69 86 LEU A C 1
ATOM 722 O O . LEU A 1 86 ? -2.044 1.549 -17.503 1.00 92.69 86 LEU A O 1
ATOM 726 N N . PHE A 1 87 ? -2.280 2.838 -15.668 1.00 91.00 87 PHE A N 1
ATOM 727 C CA . PHE A 1 87 ? -3.736 2.893 -15.636 1.00 91.00 87 PHE A CA 1
ATOM 728 C C . PHE A 1 87 ? -4.161 4.347 -15.778 1.00 91.00 87 PHE A C 1
ATOM 730 O O . PHE A 1 87 ? -3.614 5.216 -15.101 1.00 91.00 87 PHE A O 1
ATOM 737 N N . GLU A 1 88 ? -5.114 4.588 -16.670 1.00 86.38 88 GLU A N 1
ATOM 738 C CA . GLU A 1 88 ? -5.804 5.868 -16.764 1.00 86.38 88 GLU A CA 1
ATOM 739 C C . GLU A 1 88 ? -6.790 5.928 -15.598 1.00 86.38 88 GLU A C 1
ATOM 741 O O . GLU A 1 88 ? -7.786 5.206 -15.570 1.00 86.38 88 GLU A O 1
ATOM 746 N N . ILE A 1 89 ? -6.406 6.680 -14.569 1.00 87.94 89 ILE A N 1
ATOM 747 C CA . ILE A 1 89 ? -7.189 6.872 -13.353 1.00 87.94 89 ILE A CA 1
ATOM 748 C C . ILE A 1 89 ? -7.705 8.303 -13.402 1.00 87.94 89 ILE A C 1
ATOM 750 O O . ILE A 1 89 ? -6.975 9.239 -13.080 1.00 87.94 89 ILE A O 1
ATOM 754 N N . ASP A 1 90 ? -8.956 8.446 -13.830 1.00 80.94 90 ASP A N 1
ATOM 755 C CA . ASP A 1 90 ? -9.617 9.749 -13.951 1.00 80.94 90 ASP A CA 1
ATOM 756 C C . ASP A 1 90 ? -9.913 10.353 -12.574 1.00 80.94 90 ASP A C 1
ATOM 758 O O . ASP A 1 90 ? -9.722 11.546 -12.346 1.00 80.94 90 ASP A O 1
ATOM 762 N N . ASP A 1 91 ? -10.352 9.504 -11.641 1.00 90.12 91 ASP A N 1
ATOM 763 C CA . ASP A 1 91 ? -10.688 9.882 -10.274 1.00 90.12 91 ASP A CA 1
ATOM 764 C C . ASP A 1 91 ? -10.194 8.822 -9.282 1.00 90.12 91 ASP A C 1
ATOM 766 O O . ASP A 1 91 ? -10.749 7.728 -9.140 1.00 90.12 91 ASP A O 1
ATOM 770 N N . ILE A 1 92 ? -9.123 9.170 -8.571 1.00 92.19 92 ILE A N 1
ATOM 771 C CA . ILE A 1 92 ? -8.509 8.326 -7.543 1.00 92.19 92 ILE A CA 1
ATOM 772 C C . ILE A 1 92 ? -9.416 8.129 -6.319 1.00 92.19 92 ILE A C 1
ATOM 774 O O . ILE A 1 92 ? -9.188 7.199 -5.550 1.00 92.19 92 ILE A O 1
ATOM 778 N N . THR A 1 93 ? -10.441 8.966 -6.127 1.00 93.56 93 THR A N 1
ATOM 779 C CA . THR A 1 93 ? -11.369 8.873 -4.988 1.00 93.56 93 THR A CA 1
ATOM 780 C C . THR A 1 93 ? -12.499 7.869 -5.212 1.00 93.56 93 THR A C 1
ATOM 782 O O . THR A 1 93 ? -13.198 7.526 -4.266 1.00 93.56 93 THR A O 1
ATOM 785 N N . ARG A 1 94 ? -12.655 7.350 -6.439 1.00 94.94 94 ARG A N 1
ATOM 786 C CA . ARG A 1 94 ? -13.744 6.432 -6.820 1.00 94.94 94 ARG A CA 1
ATOM 787 C C . ARG A 1 94 ? -13.257 5.090 -7.359 1.00 94.94 94 ARG A C 1
ATOM 789 O O . ARG A 1 94 ? -14.018 4.354 -7.982 1.00 94.94 94 ARG A O 1
ATOM 796 N N . LEU A 1 95 ? -11.999 4.724 -7.111 1.00 96.75 95 LEU A N 1
ATOM 797 C CA . LEU A 1 95 ? -11.424 3.459 -7.578 1.00 96.75 95 LEU A CA 1
ATOM 798 C C . LEU A 1 95 ? -12.289 2.253 -7.198 1.00 96.75 95 LEU A C 1
ATOM 800 O O . LEU A 1 95 ? -12.545 1.397 -8.043 1.00 96.75 95 LEU A O 1
ATOM 804 N N . TYR A 1 96 ? -12.769 2.198 -5.951 1.00 97.69 96 TYR A N 1
ATOM 805 C CA . TYR A 1 96 ? -13.532 1.054 -5.445 1.00 97.69 96 TYR A CA 1
ATOM 806 C C . TYR A 1 96 ? -14.791 0.753 -6.270 1.00 97.69 96 TYR A C 1
ATOM 808 O O . TYR A 1 96 ? -15.096 -0.418 -6.517 1.00 97.69 96 TYR A O 1
ATOM 816 N N . GLU A 1 97 ? -15.502 1.780 -6.737 1.00 97.06 97 GLU A N 1
ATOM 817 C CA . GLU A 1 97 ? -16.730 1.645 -7.532 1.00 97.06 97 GLU A CA 1
ATOM 818 C C . GLU A 1 97 ? -16.458 1.005 -8.900 1.00 97.06 97 GLU A C 1
ATOM 820 O O . GLU A 1 97 ? -17.221 0.153 -9.355 1.00 97.06 97 GLU A O 1
ATOM 825 N N . HIS A 1 98 ? -15.331 1.362 -9.519 1.00 97.00 98 HIS A N 1
ATOM 826 C CA . HIS A 1 98 ? -14.955 0.927 -10.866 1.00 97.00 98 HIS A CA 1
ATOM 827 C C . HIS A 1 98 ? -14.215 -0.422 -10.906 1.00 97.00 98 HIS A C 1
ATOM 829 O O . HIS A 1 98 ? -14.024 -0.996 -11.981 1.00 97.00 98 HIS A O 1
ATOM 835 N N . ILE A 1 99 ? -13.811 -0.964 -9.753 1.00 98.25 99 ILE A N 1
ATOM 836 C CA . ILE A 1 99 ? -13.201 -2.297 -9.663 1.00 98.25 99 ILE A CA 1
ATOM 837 C C . ILE A 1 99 ? -14.283 -3.378 -9.739 1.00 98.25 99 ILE A C 1
ATOM 839 O O . ILE A 1 99 ? -15.166 -3.454 -8.885 1.00 98.25 99 ILE A O 1
ATOM 843 N N . ILE A 1 100 ? -14.165 -4.301 -10.692 1.00 98.44 100 ILE A N 1
ATOM 844 C CA . ILE A 1 100 ? -15.035 -5.480 -10.801 1.00 98.44 100 ILE A CA 1
ATOM 845 C C . ILE A 1 100 ? -14.198 -6.739 -10.585 1.00 98.44 100 ILE A C 1
ATOM 847 O O . ILE A 1 100 ? -13.304 -7.053 -11.372 1.00 98.44 100 ILE A O 1
ATOM 851 N N . LEU A 1 101 ? -14.508 -7.487 -9.527 1.00 98.75 101 LEU A N 1
ATOM 852 C CA . LEU A 1 101 ? -13.833 -8.745 -9.210 1.00 98.75 101 LEU A CA 1
ATOM 853 C C . LEU A 1 101 ? -14.202 -9.824 -10.237 1.00 98.75 101 LEU A C 1
ATOM 855 O O . LEU A 1 101 ? -15.366 -9.945 -10.619 1.00 98.75 101 LEU A O 1
ATOM 859 N N . LYS A 1 102 ? -13.225 -10.624 -10.674 1.00 98.62 102 LYS A N 1
ATOM 860 C CA . LYS A 1 102 ? -13.447 -11.741 -11.608 1.00 98.62 102 LYS A CA 1
ATOM 861 C C . LYS A 1 102 ? -13.271 -13.090 -10.927 1.00 98.62 102 LYS A C 1
ATOM 863 O O . LYS A 1 102 ? -14.200 -13.889 -10.908 1.00 98.62 102 LYS A O 1
ATOM 868 N N . SER A 1 103 ? -12.099 -13.343 -10.358 1.00 98.56 103 SER A N 1
ATOM 869 C CA . SER A 1 103 ? -11.783 -14.619 -9.708 1.00 98.56 103 SER A CA 1
ATOM 870 C C . SER A 1 103 ? -10.630 -14.457 -8.733 1.00 98.56 103 SER A C 1
ATOM 872 O O . SER A 1 103 ? -9.748 -13.635 -8.974 1.00 98.56 103 SER A O 1
ATOM 874 N N . SER A 1 104 ? -10.576 -15.294 -7.708 1.00 98.50 104 SER A N 1
ATOM 875 C CA . SER A 1 104 ? -9.450 -15.382 -6.781 1.00 98.50 104 SER A CA 1
ATOM 876 C C . SER A 1 104 ? -9.020 -16.833 -6.582 1.00 98.50 104 SER A C 1
ATOM 878 O O . SER A 1 104 ? -9.785 -17.765 -6.826 1.00 98.50 104 SER A O 1
ATOM 880 N N . SER A 1 105 ? -7.771 -17.023 -6.168 1.00 98.38 105 SER A N 1
ATOM 881 C CA . SER A 1 105 ? -7.229 -18.319 -5.762 1.00 98.38 105 SER A CA 1
ATOM 882 C C . SER A 1 105 ? -6.140 -18.124 -4.716 1.00 98.38 105 SER A C 1
ATOM 884 O O . SER A 1 105 ? -5.381 -17.159 -4.812 1.00 98.38 105 SER A O 1
ATOM 886 N N . ILE A 1 106 ? -6.016 -19.072 -3.793 1.00 98.25 106 ILE A N 1
ATOM 887 C CA . ILE A 1 106 ? -4.888 -19.173 -2.865 1.00 98.25 106 ILE A CA 1
ATOM 888 C C . ILE A 1 106 ? -4.176 -20.489 -3.167 1.00 98.25 106 ILE A C 1
ATOM 890 O O . ILE A 1 106 ? -4.800 -21.543 -3.092 1.00 98.25 106 ILE A O 1
ATOM 894 N N . ASN A 1 107 ? -2.893 -20.424 -3.519 1.00 96.94 107 ASN A N 1
ATOM 895 C CA . ASN A 1 107 ? -2.051 -21.601 -3.744 1.00 96.94 107 ASN A CA 1
ATOM 896 C C . ASN A 1 107 ? -0.743 -21.414 -2.980 1.00 96.94 107 ASN A C 1
ATOM 898 O O . ASN A 1 107 ? -0.099 -20.382 -3.151 1.00 96.94 107 ASN A O 1
ATOM 902 N N . ASP A 1 108 ? -0.377 -22.377 -2.133 1.00 94.56 108 ASP A N 1
ATOM 903 C CA . ASP A 1 108 ? 0.877 -22.375 -1.363 1.00 94.56 108 ASP A CA 1
ATOM 904 C C . ASP A 1 108 ? 1.146 -21.055 -0.612 1.00 94.56 108 ASP A C 1
ATOM 906 O O . ASP A 1 108 ? 2.243 -20.503 -0.643 1.00 94.56 108 ASP A O 1
ATOM 910 N N . GLY A 1 109 ? 0.113 -20.507 0.038 1.00 95.44 109 GLY A N 1
ATOM 911 C CA . GLY A 1 109 ? 0.220 -19.247 0.783 1.00 95.44 109 GLY A CA 1
ATOM 912 C C . GLY A 1 109 ? 0.320 -17.992 -0.094 1.00 95.44 109 GLY A C 1
ATOM 913 O O . GLY A 1 109 ? 0.591 -16.912 0.420 1.00 95.44 109 GLY A O 1
ATOM 914 N N . LEU A 1 110 ? 0.084 -18.089 -1.406 1.00 97.81 110 LEU A N 1
ATOM 915 C CA . LEU A 1 110 ? -0.000 -16.943 -2.308 1.00 97.81 110 LEU A CA 1
ATOM 916 C C . LEU A 1 110 ? -1.444 -16.718 -2.761 1.00 97.81 110 LEU A C 1
ATOM 918 O O . LEU A 1 110 ? -2.013 -17.522 -3.505 1.00 97.81 110 LEU A O 1
ATOM 922 N N . PHE A 1 111 ? -2.017 -15.584 -2.365 1.00 98.62 111 PHE A N 1
ATOM 923 C CA . PHE A 1 111 ? -3.271 -15.093 -2.914 1.00 98.62 111 PHE A CA 1
ATOM 924 C C . PHE A 1 111 ? -3.043 -14.435 -4.275 1.00 98.62 111 PHE A C 1
ATOM 926 O O . PHE A 1 111 ? -2.131 -13.624 -4.462 1.00 98.62 111 PHE A O 1
ATOM 933 N N . ARG A 1 112 ? -3.937 -14.738 -5.215 1.00 98.69 112 ARG A N 1
ATOM 934 C CA . ARG A 1 112 ? -4.012 -14.125 -6.538 1.00 98.69 112 ARG A CA 1
ATOM 935 C C . ARG A 1 112 ? -5.455 -13.739 -6.846 1.00 98.69 112 ARG A C 1
ATOM 937 O O . ARG A 1 112 ? -6.296 -14.620 -7.001 1.00 98.69 112 ARG A O 1
ATOM 944 N N . GLY A 1 113 ? -5.725 -12.445 -7.009 1.00 98.75 113 GLY A N 1
ATOM 945 C CA . GLY A 1 113 ? -7.045 -11.907 -7.352 1.00 98.75 113 GLY A CA 1
ATOM 946 C C . GLY A 1 113 ? -7.057 -11.228 -8.721 1.00 98.75 113 GLY A C 1
ATOM 947 O O . GLY A 1 113 ? -6.331 -10.263 -8.935 1.00 98.75 113 GLY A O 1
ATOM 948 N N . ILE A 1 114 ? -7.886 -11.706 -9.654 1.00 98.81 114 ILE A N 1
ATOM 949 C CA . ILE A 1 114 ? -8.105 -11.098 -10.976 1.00 98.81 114 ILE A CA 1
ATOM 950 C C . ILE A 1 114 ? -9.281 -10.128 -10.912 1.00 98.81 114 ILE A C 1
ATOM 952 O O . ILE A 1 114 ? -10.398 -10.528 -10.581 1.00 98.81 114 ILE A O 1
ATOM 956 N N . TYR A 1 115 ? -9.066 -8.886 -11.323 1.00 98.62 115 TYR A N 1
ATOM 957 C CA . TYR A 1 115 ? -10.105 -7.861 -11.379 1.00 98.62 115 TYR A CA 1
ATOM 958 C C . TYR A 1 115 ? -10.054 -7.105 -12.710 1.00 98.62 115 TYR A C 1
ATOM 960 O O . TYR A 1 115 ? -9.104 -7.239 -13.481 1.00 98.62 115 TYR A O 1
ATOM 968 N N . THR A 1 116 ? -11.094 -6.328 -12.995 1.00 98.00 116 THR A N 1
ATOM 969 C CA . THR A 1 116 ? -11.071 -5.306 -14.046 1.00 98.00 116 THR A CA 1
ATOM 970 C C . THR A 1 116 ? -11.249 -3.924 -13.449 1.00 98.00 116 THR A C 1
ATOM 972 O O . THR A 1 116 ? -12.023 -3.769 -12.508 1.00 98.00 116 THR A O 1
ATOM 975 N N . TYR A 1 117 ? -10.586 -2.935 -14.034 1.00 96.62 117 TYR A N 1
ATOM 976 C CA . TYR A 1 117 ? -10.801 -1.513 -13.783 1.00 96.62 117 TYR A CA 1
ATOM 977 C C . TYR A 1 117 ? -10.857 -0.804 -15.135 1.00 96.62 117 TYR A C 1
ATOM 979 O O . TYR A 1 117 ? -9.939 -0.987 -15.936 1.00 96.62 117 TYR A O 1
ATOM 987 N N . ASN A 1 118 ? -11.935 -0.063 -15.410 1.00 92.31 118 ASN A N 1
ATOM 988 C CA . ASN A 1 118 ? -12.196 0.564 -16.716 1.00 92.31 118 ASN A CA 1
ATOM 989 C C . ASN A 1 118 ? -11.930 -0.405 -17.888 1.00 92.31 118 ASN A C 1
ATOM 991 O O . ASN A 1 118 ? -11.108 -0.148 -18.763 1.00 92.31 118 ASN A O 1
ATOM 995 N N . ASP A 1 119 ? -12.551 -1.590 -17.826 1.00 91.25 119 ASP A N 1
ATOM 996 C CA . ASP A 1 119 ? -12.432 -2.695 -18.795 1.00 91.25 119 ASP A CA 1
ATOM 997 C C . ASP A 1 119 ? -11.036 -3.326 -18.968 1.00 91.25 119 ASP A C 1
ATOM 999 O O . ASP A 1 119 ? -10.889 -4.351 -19.640 1.00 91.25 119 ASP A O 1
ATOM 1003 N N . LYS A 1 120 ? -10.004 -2.806 -18.298 1.00 95.50 120 LYS A N 1
ATOM 1004 C CA . LYS A 1 120 ? -8.663 -3.395 -18.289 1.00 95.50 120 LYS A CA 1
ATOM 1005 C C . LYS A 1 120 ? -8.563 -4.470 -17.210 1.00 95.50 120 LYS A C 1
ATOM 1007 O O . LYS A 1 120 ? -8.792 -4.202 -16.033 1.00 95.50 120 LYS A O 1
ATOM 1012 N N . ILE A 1 121 ? -8.196 -5.688 -17.610 1.00 97.62 121 ILE A N 1
ATOM 1013 C CA . ILE A 1 121 ? -7.9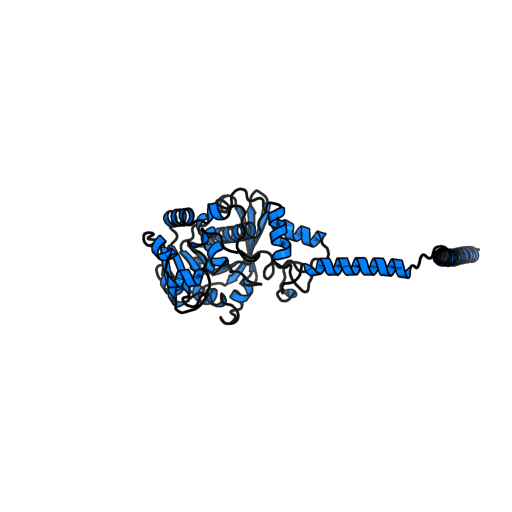38 -6.807 -16.691 1.00 97.62 121 ILE A CA 1
ATOM 1014 C C . ILE A 1 121 ? -6.575 -6.622 -16.021 1.00 97.62 121 ILE A C 1
ATOM 1016 O O . ILE A 1 121 ? -5.581 -6.344 -16.694 1.00 97.62 121 ILE A O 1
ATOM 1020 N N . ASP A 1 122 ? -6.524 -6.856 -14.713 1.00 97.94 122 ASP A N 1
ATOM 1021 C CA . ASP A 1 122 ? -5.290 -6.891 -13.936 1.00 97.94 122 ASP A CA 1
ATOM 1022 C C . ASP A 1 122 ? -5.340 -7.941 -12.822 1.00 97.94 122 ASP A C 1
ATOM 1024 O O . ASP A 1 122 ? -6.324 -8.666 -12.649 1.00 97.94 122 ASP A O 1
ATOM 1028 N N . THR A 1 123 ? -4.236 -8.091 -12.094 1.00 98.38 123 THR A N 1
ATOM 1029 C CA . THR A 1 123 ? -4.121 -9.033 -10.986 1.00 98.38 123 THR A CA 1
ATOM 1030 C C . THR A 1 123 ? -3.434 -8.395 -9.787 1.00 98.38 123 THR A C 1
ATOM 1032 O O . THR A 1 123 ? -2.349 -7.840 -9.926 1.00 98.38 123 THR A O 1
ATOM 1035 N N . VAL A 1 124 ? -4.038 -8.544 -8.609 1.00 98.69 124 VAL A N 1
ATOM 1036 C CA . VAL A 1 124 ? -3.418 -8.229 -7.318 1.00 98.69 124 VAL A CA 1
ATOM 1037 C C . VAL A 1 124 ? -2.909 -9.508 -6.653 1.00 98.69 124 VAL A C 1
ATOM 1039 O O . VAL A 1 124 ? -3.524 -10.572 -6.786 1.00 98.69 124 VAL A O 1
ATOM 1042 N N . TYR A 1 125 ? -1.785 -9.402 -5.946 1.00 98.75 125 TYR A N 1
ATOM 1043 C CA . TYR A 1 125 ? -1.177 -10.500 -5.200 1.00 98.75 125 TYR A CA 1
ATOM 1044 C C . TYR A 1 125 ? -0.969 -10.115 -3.739 1.00 98.75 125 TYR A C 1
ATOM 1046 O O . TYR A 1 125 ? -0.687 -8.959 -3.420 1.00 98.75 125 TYR A O 1
ATOM 1054 N N . ALA A 1 126 ? -1.070 -11.104 -2.861 1.00 98.69 126 ALA A N 1
ATOM 1055 C CA . ALA A 1 126 ? -0.731 -10.970 -1.453 1.00 98.69 126 ALA A CA 1
ATOM 1056 C C . ALA A 1 126 ? -0.166 -12.291 -0.935 1.00 98.69 126 ALA A C 1
ATOM 1058 O O . ALA A 1 126 ? -0.585 -13.359 -1.385 1.00 98.69 126 ALA A O 1
ATOM 1059 N N . TYR A 1 127 ? 0.748 -12.231 0.028 1.00 97.88 127 TYR A N 1
ATOM 1060 C CA . TYR A 1 127 ? 1.022 -13.405 0.846 1.00 97.88 127 TYR A CA 1
ATOM 1061 C C . TYR A 1 127 ? -0.160 -13.631 1.782 1.00 97.88 127 TYR A C 1
ATOM 1063 O O . TYR A 1 127 ? -0.640 -12.695 2.417 1.00 97.88 127 TYR A O 1
ATOM 1071 N N . TYR A 1 128 ? -0.640 -14.864 1.830 1.00 97.81 128 TYR A N 1
ATOM 1072 C CA . TYR A 1 128 ? -1.773 -15.277 2.635 1.00 97.81 128 TYR A CA 1
ATOM 1073 C C . TYR A 1 128 ? -1.292 -16.094 3.827 1.00 97.81 128 TYR A C 1
ATOM 1075 O O . TYR A 1 128 ? -0.592 -17.095 3.657 1.00 97.81 128 TYR A O 1
ATOM 1083 N N . VAL A 1 129 ? -1.715 -15.691 5.021 1.00 96.12 129 VAL A N 1
ATOM 1084 C CA . VAL A 1 129 ? -1.467 -16.425 6.261 1.00 96.12 129 VAL A CA 1
ATOM 1085 C C . VAL A 1 129 ? -2.811 -16.744 6.901 1.00 96.12 129 VAL A C 1
ATOM 1087 O O . VAL A 1 129 ? -3.603 -15.846 7.185 1.00 96.12 129 VAL A O 1
ATOM 1090 N N . LYS A 1 130 ? -3.078 -18.036 7.100 1.00 96.62 130 LYS A N 1
ATOM 1091 C CA . LYS A 1 130 ? -4.303 -18.519 7.743 1.00 96.62 130 LYS A CA 1
ATOM 1092 C C . LYS A 1 130 ? -4.273 -18.159 9.228 1.00 96.62 130 LYS A C 1
ATOM 1094 O O . LYS A 1 130 ? -3.363 -18.608 9.921 1.00 96.62 130 LYS A O 1
ATOM 1099 N N . GLY A 1 131 ? -5.248 -17.384 9.687 1.00 94.38 131 GLY A N 1
ATOM 1100 C CA . GLY A 1 131 ? -5.390 -17.002 11.088 1.00 94.38 131 GLY A CA 1
ATOM 1101 C C . GLY A 1 131 ? -6.342 -17.896 11.867 1.00 94.38 131 GLY A C 1
ATOM 1102 O O . GLY A 1 131 ? -6.863 -18.893 11.359 1.00 94.38 131 GLY A O 1
ATOM 1103 N N . GLU A 1 132 ? -6.565 -17.523 13.126 1.00 90.69 132 GLU A N 1
ATOM 1104 C CA . GLU A 1 132 ? -7.430 -18.269 14.048 1.00 90.69 132 GLU A CA 1
ATOM 1105 C C . GLU A 1 132 ? -8.916 -17.923 13.880 1.00 90.69 132 GLU A C 1
ATOM 1107 O O . GLU A 1 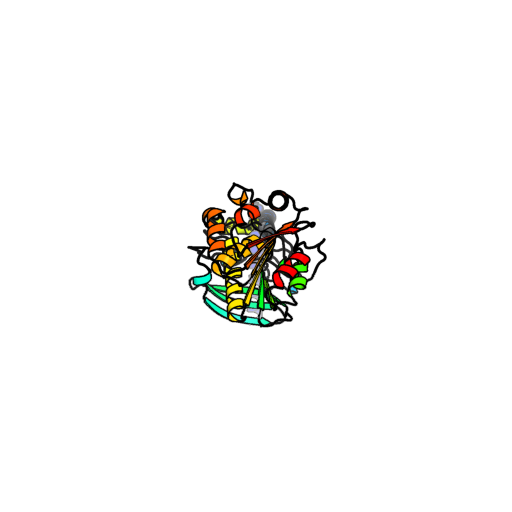132 ? -9.770 -18.795 14.046 1.00 90.69 132 GLU A O 1
ATOM 1112 N N . ASN A 1 133 ? -9.234 -16.681 13.491 1.00 86.38 133 ASN A N 1
ATOM 1113 C CA . ASN A 1 133 ? -10.601 -16.271 13.188 1.00 86.38 133 ASN A CA 1
ATOM 1114 C C . ASN A 1 133 ? -10.850 -16.199 11.676 1.00 86.38 133 ASN A C 1
ATOM 1116 O O . ASN A 1 133 ? -10.336 -15.327 10.979 1.00 86.38 133 ASN A O 1
ATOM 1120 N N . SER A 1 134 ? -11.719 -17.081 11.182 1.00 86.62 134 SER A N 1
ATOM 1121 C CA . SER A 1 134 ? -12.087 -17.150 9.769 1.00 86.62 134 SER A CA 1
ATOM 1122 C C . SER A 1 134 ? -13.141 -16.133 9.319 1.00 86.62 134 SER A C 1
ATOM 1124 O O . SER A 1 134 ? -13.448 -16.114 8.133 1.00 86.62 134 SER A O 1
ATOM 1126 N N . THR A 1 135 ? -13.737 -15.337 10.215 1.00 95.75 135 THR A N 1
ATOM 1127 C CA . THR A 1 135 ? -14.763 -14.334 9.847 1.00 95.75 135 THR A CA 1
ATOM 1128 C C . THR A 1 135 ? -14.183 -12.955 9.558 1.00 95.75 135 THR A C 1
ATOM 1130 O O . THR A 1 135 ? -14.876 -12.100 9.007 1.00 95.75 135 THR A O 1
ATOM 1133 N N . VAL A 1 136 ? -12.908 -12.738 9.888 1.00 97.81 136 VAL A N 1
ATOM 1134 C CA . VAL A 1 136 ? -12.207 -11.472 9.675 1.00 97.81 136 VAL A CA 1
ATOM 1135 C C . VAL A 1 136 ? -11.058 -11.691 8.706 1.00 97.81 136 VAL A C 1
ATOM 1137 O O . VAL A 1 136 ? -10.262 -12.617 8.869 1.00 97.81 136 VAL A O 1
ATOM 1140 N N . GLY A 1 137 ? -10.953 -10.810 7.716 1.00 98.38 137 GLY A N 1
ATOM 1141 C CA . GLY A 1 137 ? -9.777 -10.711 6.865 1.00 98.38 137 GLY A CA 1
ATOM 1142 C C . GLY A 1 137 ? -9.063 -9.381 7.077 1.00 98.38 137 GLY A C 1
ATOM 1143 O O . GLY A 1 137 ? -9.707 -8.337 7.194 1.00 98.38 137 GLY A O 1
ATOM 1144 N N . VAL A 1 138 ? -7.730 -9.396 7.102 1.00 98.62 138 VAL A N 1
ATOM 1145 C CA . VAL A 1 138 ? -6.918 -8.174 7.201 1.00 98.62 138 VAL A CA 1
ATOM 1146 C C . VAL A 1 138 ? -6.131 -7.945 5.918 1.00 98.62 138 VAL A C 1
ATOM 1148 O O . VAL A 1 138 ? -5.387 -8.818 5.477 1.00 98.62 138 VAL A O 1
ATOM 1151 N N . ASN A 1 139 ? -6.223 -6.737 5.366 1.00 98.75 139 ASN A N 1
ATOM 1152 C CA . ASN A 1 139 ? -5.300 -6.238 4.352 1.00 98.75 139 ASN A CA 1
ATOM 1153 C C . ASN A 1 139 ? -4.137 -5.491 5.024 1.00 98.75 139 ASN A C 1
ATOM 1155 O O . ASN A 1 139 ? -4.322 -4.383 5.533 1.00 98.75 139 ASN A O 1
ATOM 1159 N N . ILE A 1 140 ? -2.945 -6.086 5.016 1.00 98.56 140 ILE A N 1
ATOM 1160 C CA . ILE A 1 140 ? -1.716 -5.463 5.517 1.00 98.56 140 ILE A CA 1
ATOM 1161 C C . ILE A 1 140 ? -1.005 -4.811 4.332 1.00 98.56 140 ILE A C 1
ATOM 1163 O O . ILE A 1 140 ? -0.528 -5.499 3.428 1.00 98.56 140 ILE A O 1
ATOM 1167 N N . ILE A 1 141 ? -0.920 -3.482 4.343 1.00 98.38 141 ILE A N 1
ATOM 1168 C CA . ILE A 1 141 ? -0.345 -2.669 3.273 1.00 98.38 141 ILE A CA 1
ATOM 1169 C C . ILE A 1 141 ? 1.080 -2.245 3.666 1.00 98.38 141 ILE A C 1
ATOM 1171 O O . ILE A 1 141 ? 1.247 -1.405 4.555 1.00 98.38 141 ILE A O 1
ATOM 1175 N N . PRO A 1 142 ? 2.130 -2.766 2.998 1.00 95.69 142 PRO A N 1
ATOM 1176 C CA . PRO A 1 142 ? 3.503 -2.460 3.379 1.00 95.69 142 PRO A CA 1
ATOM 1177 C C . PRO A 1 142 ? 3.894 -1.004 3.115 1.00 95.69 142 PRO A C 1
ATOM 1179 O O . PRO A 1 142 ? 3.549 -0.414 2.084 1.00 95.69 142 PRO A O 1
ATOM 1182 N N . GLY A 1 143 ? 4.705 -0.470 4.024 1.00 93.69 143 GLY A N 1
ATOM 1183 C CA . GLY A 1 143 ? 5.382 0.814 3.939 1.00 93.69 143 GLY A CA 1
ATOM 1184 C C . GLY A 1 143 ? 6.505 0.865 2.914 1.00 93.69 143 GLY A C 1
ATOM 1185 O O . GLY A 1 143 ? 6.671 -0.024 2.072 1.00 93.69 143 GLY A O 1
ATOM 1186 N N . SER A 1 144 ? 7.274 1.950 2.956 1.00 91.69 144 SER A N 1
ATOM 1187 C CA . SER A 1 144 ? 8.397 2.160 2.041 1.00 91.69 144 SER A CA 1
ATOM 1188 C C . SER A 1 144 ? 9.541 1.175 2.315 1.00 91.69 144 SER A C 1
ATOM 1190 O O . SER A 1 144 ? 9.651 0.610 3.404 1.00 91.69 144 SER A O 1
ATOM 1192 N N . GLY A 1 145 ? 10.389 0.957 1.311 1.00 89.44 145 GLY A N 1
ATOM 1193 C CA . GLY A 1 145 ? 11.484 -0.009 1.368 1.00 89.44 145 GLY A CA 1
ATOM 1194 C C . GLY A 1 145 ? 11.325 -1.137 0.354 1.00 89.44 145 GLY A C 1
ATOM 1195 O O . GLY A 1 145 ? 10.308 -1.248 -0.333 1.00 89.44 145 GLY A O 1
ATOM 1196 N N . ILE A 1 146 ? 12.365 -1.960 0.265 1.00 91.31 146 ILE A N 1
ATOM 1197 C CA . ILE A 1 146 ? 12.495 -3.019 -0.735 1.00 91.31 146 ILE A CA 1
ATOM 1198 C C . ILE A 1 146 ? 11.962 -4.334 -0.165 1.00 91.31 146 ILE A C 1
ATOM 1200 O O . ILE A 1 146 ? 12.359 -4.726 0.930 1.00 91.31 146 ILE A O 1
ATOM 1204 N N . ASN A 1 147 ? 11.105 -5.021 -0.920 1.00 93.00 147 ASN A N 1
ATOM 1205 C CA . ASN A 1 147 ? 10.607 -6.375 -0.665 1.00 93.00 147 ASN A CA 1
ATOM 1206 C C . ASN A 1 147 ? 9.988 -6.518 0.740 1.00 93.00 147 ASN A C 1
ATOM 1208 O O . ASN A 1 147 ? 10.233 -7.483 1.459 1.00 93.00 147 ASN A O 1
ATOM 1212 N N . GLN A 1 148 ? 9.248 -5.492 1.174 1.00 92.75 148 GLN A N 1
ATOM 1213 C CA . GLN A 1 148 ? 8.765 -5.387 2.554 1.00 92.75 148 GLN A CA 1
ATOM 1214 C C . GLN A 1 148 ? 7.727 -6.457 2.897 1.00 92.75 148 GLN A C 1
ATOM 1216 O O . GLN A 1 148 ? 7.734 -6.969 4.009 1.00 92.75 148 GLN A O 1
ATOM 1221 N N . SER A 1 149 ? 6.882 -6.857 1.947 1.00 94.19 149 SER A N 1
ATOM 1222 C CA . SER A 1 149 ? 5.845 -7.870 2.174 1.00 94.19 149 SER A CA 1
ATOM 1223 C C . SER A 1 149 ? 6.456 -9.227 2.540 1.00 94.19 149 SER A C 1
ATOM 1225 O O . SER A 1 149 ? 6.006 -9.861 3.492 1.00 94.19 149 SER A O 1
ATOM 1227 N N . SER A 1 150 ? 7.531 -9.654 1.864 1.00 91.81 150 SER A N 1
ATOM 1228 C CA . SER A 1 150 ? 8.236 -10.885 2.256 1.00 91.81 150 SER A CA 1
ATOM 1229 C C . SER A 1 150 ? 9.041 -10.727 3.547 1.00 91.81 150 SER A C 1
ATOM 1231 O O . SER A 1 150 ? 9.225 -11.707 4.265 1.00 91.81 150 SER A O 1
ATOM 1233 N N . GLN A 1 151 ? 9.517 -9.521 3.873 1.00 90.12 151 GLN A N 1
ATOM 1234 C CA . GLN A 1 151 ? 10.195 -9.261 5.147 1.00 90.12 151 GLN A CA 1
ATOM 1235 C C . GLN A 1 151 ? 9.239 -9.279 6.341 1.00 90.12 151 GLN A C 1
ATOM 1237 O O . GLN A 1 151 ? 9.668 -9.679 7.421 1.00 90.12 151 GLN A O 1
ATOM 1242 N N . ILE A 1 152 ? 7.981 -8.864 6.153 1.00 90.44 152 ILE A N 1
ATOM 1243 C CA . ILE A 1 152 ? 6.907 -9.044 7.139 1.00 90.44 152 ILE A CA 1
ATOM 1244 C C . ILE A 1 152 ? 6.657 -10.546 7.307 1.00 90.44 152 ILE A C 1
ATOM 1246 O O . ILE A 1 152 ? 6.878 -11.078 8.383 1.00 90.44 152 ILE A O 1
ATOM 1250 N N . LEU A 1 153 ? 6.368 -11.262 6.212 1.00 88.81 153 LEU A N 1
ATOM 1251 C CA . LEU A 1 153 ? 6.084 -12.703 6.255 1.00 88.81 153 LEU A CA 1
ATOM 1252 C C . LEU A 1 153 ? 7.207 -13.545 6.894 1.00 88.81 153 LEU A C 1
ATOM 1254 O O . LEU A 1 153 ? 6.944 -14.537 7.568 1.00 88.81 153 LEU A O 1
ATOM 1258 N N . LYS A 1 154 ? 8.475 -13.196 6.641 1.00 83.31 154 LYS A N 1
ATOM 1259 C CA . LYS A 1 154 ? 9.644 -13.928 7.158 1.00 83.31 154 LYS A CA 1
ATOM 1260 C C . LYS A 1 154 ? 9.980 -13.591 8.616 1.00 83.31 154 LYS A C 1
ATOM 1262 O O . LYS A 1 154 ? 10.962 -14.141 9.109 1.00 83.31 154 LYS A O 1
ATOM 1267 N N . LYS A 1 155 ? 9.215 -12.710 9.278 1.00 69.50 155 LYS A N 1
ATOM 1268 C CA . LYS A 1 155 ? 9.358 -12.360 10.702 1.00 69.50 155 LYS A CA 1
ATOM 1269 C C . LYS A 1 155 ? 10.791 -12.010 11.093 1.00 69.50 155 LYS A C 1
ATOM 1271 O O . LYS A 1 155 ? 11.362 -12.569 12.026 1.00 69.50 155 LYS A O 1
ATOM 1276 N N . ARG A 1 156 ? 11.430 -11.136 10.313 1.00 62.28 156 ARG A N 1
ATOM 1277 C CA . ARG A 1 156 ? 12.772 -10.651 10.672 1.00 62.28 156 ARG A CA 1
ATOM 1278 C C . ARG A 1 156 ? 12.699 -9.868 11.981 1.00 62.28 156 ARG A C 1
ATOM 1280 O O . ARG A 1 156 ? 11.660 -9.302 12.276 1.00 62.28 156 ARG A O 1
ATOM 1287 N N . GLU A 1 157 ? 13.780 -9.805 12.747 1.00 65.75 157 GLU A N 1
ATOM 1288 C CA . GLU A 1 157 ? 13.824 -8.998 13.974 1.00 65.75 157 GLU A CA 1
ATOM 1289 C C . GLU A 1 157 ? 13.480 -7.523 13.683 1.00 65.75 157 GLU A C 1
ATOM 1291 O O . GLU A 1 157 ? 13.752 -7.020 12.589 1.00 65.75 157 GLU A O 1
ATOM 1296 N N . ILE A 1 158 ? 12.916 -6.799 14.660 1.00 63.22 158 ILE A N 1
ATOM 1297 C CA . ILE A 1 158 ? 12.550 -5.371 14.505 1.00 63.22 158 ILE A CA 1
ATOM 1298 C C . ILE A 1 158 ? 13.765 -4.517 14.094 1.00 63.22 158 ILE A C 1
ATOM 1300 O O . ILE A 1 158 ? 13.616 -3.532 13.370 1.00 63.22 158 ILE A O 1
ATOM 1304 N N . SER A 1 159 ? 14.977 -4.911 14.506 1.00 64.44 159 SER A N 1
ATOM 1305 C CA . SER A 1 159 ? 16.232 -4.271 14.085 1.00 64.44 159 SER A CA 1
ATOM 1306 C C . SER A 1 159 ? 16.489 -4.355 12.578 1.00 64.44 159 SER A C 1
ATOM 1308 O O . SER A 1 159 ? 17.178 -3.495 12.032 1.00 64.44 159 SER A O 1
ATOM 1310 N N . ASP A 1 160 ? 15.938 -5.374 11.920 1.00 62.38 160 ASP A N 1
ATOM 1311 C CA . ASP A 1 160 ? 16.157 -5.683 10.508 1.00 62.38 160 ASP A CA 1
ATOM 1312 C C . ASP A 1 160 ? 14.976 -5.240 9.633 1.00 62.38 160 ASP A C 1
ATOM 1314 O O . ASP A 1 160 ? 15.158 -4.945 8.449 1.00 62.38 160 ASP A O 1
ATOM 1318 N N . ASN A 1 161 ? 13.765 -5.194 10.198 1.00 68.94 161 ASN A N 1
ATOM 1319 C CA . ASN A 1 161 ? 12.567 -4.682 9.544 1.00 68.94 161 ASN A CA 1
ATOM 1320 C C . ASN A 1 161 ? 11.598 -4.083 10.573 1.00 68.94 161 ASN A C 1
ATOM 1322 O O . ASN A 1 161 ? 10.933 -4.794 11.313 1.00 68.94 161 ASN A O 1
ATOM 1326 N N . TYR A 1 162 ? 11.430 -2.766 10.538 1.00 76.06 162 TYR A N 1
ATOM 1327 C CA . TYR A 1 162 ? 10.552 -2.022 11.442 1.00 76.06 162 TYR A CA 1
ATOM 1328 C C . TYR A 1 162 ? 9.050 -2.365 11.316 1.00 76.06 162 TYR A C 1
ATOM 1330 O O . TYR A 1 162 ? 8.249 -1.959 12.156 1.00 76.06 162 TYR A O 1
ATOM 1338 N N . GLN A 1 163 ? 8.659 -3.107 10.274 1.00 82.12 163 GLN A N 1
ATOM 1339 C CA . GLN A 1 163 ? 7.277 -3.519 10.000 1.00 82.12 163 GLN A CA 1
ATOM 1340 C C . GLN A 1 163 ? 6.981 -4.980 10.384 1.00 82.12 163 GLN A C 1
ATOM 1342 O O . GLN A 1 163 ? 5.866 -5.446 10.166 1.00 82.12 163 GLN A O 1
ATOM 1347 N N . CYS A 1 164 ? 7.975 -5.728 10.867 1.00 70.94 164 CYS A N 1
ATOM 1348 C CA . CYS A 1 164 ? 7.998 -7.193 10.826 1.00 70.94 164 CYS A CA 1
ATOM 1349 C C . CYS A 1 164 ? 7.029 -7.941 11.742 1.00 70.94 164 CYS A C 1
ATOM 1351 O O . CYS A 1 164 ? 6.813 -9.118 11.499 1.00 70.94 164 CYS A O 1
ATOM 1353 N N . ASN A 1 165 ? 6.498 -7.312 12.789 1.00 80.44 165 ASN A N 1
ATOM 1354 C CA . ASN A 1 165 ? 5.752 -8.002 13.843 1.00 80.44 165 ASN A CA 1
ATOM 1355 C C . ASN A 1 165 ? 4.233 -7.954 13.645 1.00 80.44 165 ASN A C 1
ATOM 1357 O O . ASN A 1 165 ? 3.490 -8.522 14.440 1.00 80.44 165 ASN A O 1
ATOM 1361 N N . ILE A 1 166 ? 3.739 -7.234 12.636 1.00 90.94 166 ILE A N 1
ATOM 1362 C CA . ILE A 1 166 ? 2.303 -6.963 12.527 1.00 90.94 166 ILE A CA 1
ATOM 1363 C C . ILE A 1 166 ? 1.472 -8.216 12.243 1.00 90.94 166 ILE A C 1
ATOM 1365 O O . ILE A 1 166 ? 0.345 -8.320 12.716 1.00 90.94 166 ILE A O 1
ATOM 1369 N N . ASP A 1 167 ? 2.015 -9.188 11.516 1.00 87.88 167 ASP A N 1
ATOM 1370 C CA . ASP A 1 167 ? 1.345 -10.461 11.273 1.00 87.88 167 ASP A CA 1
ATOM 1371 C C . ASP A 1 167 ? 1.192 -11.275 12.568 1.00 87.88 167 ASP A C 1
ATOM 1373 O O . ASP A 1 167 ? 0.096 -11.752 12.851 1.00 87.88 167 ASP A O 1
ATOM 1377 N N . ASP A 1 168 ? 2.223 -11.338 13.414 1.00 88.56 168 ASP A N 1
ATOM 1378 C CA . ASP A 1 168 ? 2.159 -11.981 14.737 1.00 88.56 168 ASP A CA 1
ATOM 1379 C C . ASP A 1 168 ? 1.138 -11.327 15.679 1.00 88.56 168 ASP A C 1
ATOM 1381 O O . ASP A 1 168 ? 0.468 -11.998 16.472 1.00 88.56 168 ASP A O 1
ATOM 1385 N N . VAL A 1 169 ? 0.985 -10.006 15.588 1.00 91.56 169 VAL A N 1
ATOM 1386 C CA . VAL A 1 169 ? -0.021 -9.283 16.374 1.00 91.56 169 VAL A CA 1
ATOM 1387 C C . VAL A 1 169 ? -1.436 -9.652 15.924 1.00 91.56 169 VAL A C 1
ATOM 1389 O O . VAL A 1 169 ? -2.324 -9.802 16.766 1.00 91.56 169 VAL A O 1
ATOM 1392 N N . LEU A 1 170 ? -1.643 -9.824 14.617 1.00 94.62 170 LEU A N 1
ATOM 1393 C CA . LEU A 1 170 ? -2.964 -9.956 14.003 1.00 94.62 170 LEU A CA 1
ATOM 1394 C C . LEU A 1 170 ? -3.442 -11.400 13.808 1.00 94.62 170 LEU A C 1
ATOM 1396 O O . LEU A 1 170 ? -4.645 -11.608 13.666 1.00 94.62 170 LEU A O 1
ATOM 1400 N N . ILE A 1 171 ? -2.547 -12.392 13.806 1.00 93.56 171 ILE A N 1
ATOM 1401 C CA . ILE A 1 171 ? -2.876 -13.772 13.407 1.00 93.56 171 ILE A CA 1
ATOM 1402 C C . ILE A 1 171 ? -3.959 -14.435 14.275 1.00 93.56 171 ILE A C 1
ATOM 1404 O O . ILE A 1 171 ? -4.770 -15.215 13.773 1.00 93.56 171 ILE A O 1
ATOM 1408 N N . GLY A 1 172 ? -4.028 -14.073 15.560 1.00 93.12 172 GLY A N 1
ATOM 1409 C CA . GLY A 1 172 ? -5.078 -14.533 16.479 1.00 93.12 172 GLY A CA 1
ATOM 1410 C C . GLY A 1 172 ? -6.457 -13.913 16.216 1.00 93.12 172 GLY A C 1
ATOM 1411 O O . GLY A 1 172 ? -7.449 -14.359 16.779 1.00 93.12 172 GLY A O 1
ATOM 1412 N N . TYR A 1 173 ? -6.539 -12.890 15.361 1.00 94.75 173 TYR A N 1
ATOM 1413 C CA . TYR A 1 173 ? -7.760 -12.120 15.118 1.00 94.75 173 TYR A CA 1
ATOM 1414 C C . TYR A 1 173 ? -8.306 -12.249 13.694 1.00 94.75 173 TYR A C 1
ATOM 1416 O O . TYR A 1 173 ? -9.441 -11.839 13.475 1.00 94.75 173 TYR A O 1
ATOM 1424 N N . ALA A 1 174 ? -7.537 -12.735 12.714 1.00 96.44 174 ALA A N 1
ATOM 1425 C CA . ALA A 1 174 ? -7.971 -12.722 11.315 1.00 96.44 174 ALA A CA 1
ATOM 1426 C C . ALA A 1 174 ? -7.094 -13.569 10.390 1.00 96.44 174 ALA A C 1
ATOM 1428 O O . ALA A 1 174 ? -5.902 -13.746 10.640 1.00 96.44 174 ALA A O 1
ATOM 1429 N N . ASP A 1 175 ? -7.654 -13.965 9.247 1.00 97.88 175 ASP A N 1
ATOM 1430 C CA . ASP A 1 175 ? -6.861 -14.355 8.081 1.00 97.88 175 ASP A CA 1
ATOM 1431 C C . ASP A 1 175 ? -6.135 -13.126 7.502 1.00 97.88 175 ASP A C 1
ATOM 1433 O O . ASP A 1 175 ? -6.730 -12.065 7.292 1.00 97.88 175 ASP A O 1
ATOM 1437 N N . LEU A 1 176 ? -4.840 -13.259 7.215 1.00 98.00 176 LEU A N 1
ATOM 1438 C CA . LEU A 1 176 ? -3.983 -12.132 6.846 1.00 98.00 176 LEU A CA 1
ATOM 1439 C C . LEU A 1 176 ? -3.638 -12.150 5.360 1.00 98.00 176 LEU A C 1
ATOM 1441 O O . LEU A 1 176 ? -3.207 -13.167 4.817 1.00 98.00 176 LEU A O 1
ATOM 1445 N N . TYR A 1 177 ? -3.751 -10.986 4.726 1.00 98.56 177 TYR A N 1
ATOM 1446 C CA . TYR A 1 177 ? -3.342 -10.729 3.351 1.00 98.56 177 TYR A CA 1
ATOM 1447 C C . TYR A 1 177 ? -2.269 -9.639 3.354 1.00 98.56 177 TYR A C 1
ATOM 1449 O O . TYR A 1 177 ? -2.570 -8.448 3.426 1.00 98.56 177 TYR A O 1
ATOM 1457 N N . ILE A 1 178 ? -1.004 -10.045 3.270 1.00 98.06 178 ILE A N 1
ATOM 1458 C CA . ILE A 1 178 ? 0.138 -9.131 3.188 1.00 98.06 178 ILE A CA 1
ATOM 1459 C C . ILE A 1 178 ? 0.319 -8.734 1.723 1.00 98.06 178 ILE A C 1
ATOM 1461 O O . ILE A 1 178 ? 0.859 -9.493 0.915 1.00 98.06 178 ILE A O 1
ATOM 1465 N N . TYR A 1 179 ? -0.179 -7.553 1.370 1.00 98.56 179 TYR A N 1
ATOM 1466 C CA . TYR A 1 179 ? -0.206 -7.054 0.000 1.00 98.56 179 TYR A CA 1
ATOM 1467 C C . TYR A 1 179 ? 1.200 -6.930 -0.599 1.00 98.56 179 TYR A C 1
ATOM 1469 O O . TYR A 1 179 ? 2.071 -6.281 -0.026 1.00 98.56 179 TYR A O 1
ATOM 1477 N N . ILE A 1 180 ? 1.405 -7.496 -1.792 1.00 98.12 180 ILE A N 1
ATOM 1478 C CA . ILE A 1 180 ? 2.662 -7.375 -2.535 1.00 98.12 180 ILE A CA 1
ATOM 1479 C C . ILE A 1 180 ? 2.563 -6.203 -3.512 1.00 98.12 180 ILE A C 1
ATOM 1481 O O . ILE A 1 180 ? 1.854 -6.276 -4.517 1.00 98.12 180 ILE A O 1
ATOM 1485 N N . LYS A 1 181 ? 3.307 -5.126 -3.238 1.00 97.31 181 LYS A N 1
ATOM 1486 C CA . LYS A 1 181 ? 3.325 -3.934 -4.099 1.00 97.31 181 LYS A CA 1
ATOM 1487 C C . LYS A 1 181 ? 3.878 -4.256 -5.502 1.00 97.31 181 LYS A C 1
ATOM 1489 O O . LYS A 1 181 ? 4.735 -5.133 -5.647 1.00 97.31 181 LYS A O 1
ATOM 1494 N N . PRO A 1 182 ? 3.467 -3.520 -6.552 1.00 96.94 182 PRO A N 1
ATOM 1495 C CA . PRO A 1 182 ? 4.040 -3.698 -7.881 1.00 96.94 182 PRO A CA 1
ATOM 1496 C C . PRO A 1 182 ? 5.558 -3.472 -7.874 1.00 96.94 182 PRO A C 1
ATOM 1498 O O . PRO A 1 182 ? 6.044 -2.556 -7.218 1.00 96.94 182 PRO A O 1
ATOM 1501 N N . ASN A 1 183 ? 6.306 -4.290 -8.624 1.00 96.88 183 ASN A N 1
ATOM 1502 C CA . ASN A 1 183 ? 7.779 -4.290 -8.646 1.00 96.88 183 ASN A CA 1
ATOM 1503 C C . ASN A 1 183 ? 8.461 -4.638 -7.294 1.00 96.88 183 ASN A C 1
ATOM 1505 O O . ASN A 1 183 ? 9.666 -4.445 -7.117 1.00 96.88 183 ASN A O 1
ATOM 1509 N N . GLU A 1 184 ? 7.727 -5.208 -6.341 1.00 96.44 184 GLU A N 1
ATOM 1510 C CA . GLU A 1 184 ? 8.274 -5.732 -5.088 1.00 96.44 184 GLU A CA 1
ATOM 1511 C C . GLU A 1 184 ? 8.133 -7.260 -5.019 1.00 96.44 184 GLU A C 1
ATOM 1513 O O . GLU A 1 184 ? 7.304 -7.860 -5.706 1.00 96.44 184 GLU A O 1
ATOM 1518 N N . ASP A 1 185 ? 8.983 -7.893 -4.209 1.00 95.81 185 ASP A N 1
ATOM 1519 C CA . ASP A 1 185 ? 8.989 -9.336 -3.956 1.00 95.81 185 ASP A CA 1
ATOM 1520 C C . ASP A 1 185 ? 8.933 -10.173 -5.252 1.00 95.81 185 ASP A C 1
ATOM 1522 O O . ASP A 1 185 ? 9.694 -9.937 -6.195 1.00 95.81 185 ASP A O 1
ATOM 1526 N N . ILE A 1 186 ? 8.015 -11.142 -5.325 1.00 96.81 186 ILE A N 1
ATOM 1527 C CA . ILE A 1 186 ? 7.825 -12.029 -6.480 1.00 96.81 186 ILE A CA 1
ATOM 1528 C C . ILE A 1 186 ? 7.377 -11.289 -7.752 1.00 96.81 186 ILE A C 1
ATOM 1530 O O . ILE A 1 186 ? 7.439 -11.857 -8.843 1.00 96.81 186 ILE A O 1
ATOM 1534 N N . LEU A 1 187 ? 6.919 -10.035 -7.637 1.00 97.38 187 LEU A N 1
ATOM 1535 C CA . LEU A 1 187 ? 6.450 -9.205 -8.751 1.00 97.38 187 LEU A CA 1
ATOM 1536 C C . LEU A 1 187 ? 7.550 -8.313 -9.341 1.00 97.38 187 LEU A C 1
ATOM 1538 O O . LEU A 1 187 ? 7.263 -7.499 -10.224 1.00 97.38 187 LEU A O 1
ATOM 1542 N N . ALA A 1 188 ? 8.792 -8.445 -8.869 1.00 97.44 188 ALA A N 1
ATOM 1543 C CA . ALA A 1 188 ? 9.922 -7.650 -9.328 1.00 97.44 188 ALA A CA 1
ATOM 1544 C C . ALA A 1 188 ? 10.093 -7.677 -10.860 1.00 97.44 188 ALA A C 1
ATOM 1546 O O . ALA A 1 188 ? 10.067 -8.728 -11.506 1.00 97.44 188 ALA A O 1
ATOM 1547 N N . ILE A 1 189 ? 10.324 -6.506 -11.455 1.00 97.50 189 ILE A N 1
ATOM 1548 C CA . ILE A 1 189 ? 10.782 -6.362 -12.839 1.00 97.50 189 ILE A CA 1
ATOM 1549 C C . ILE A 1 189 ? 12.310 -6.348 -12.791 1.00 97.50 189 ILE A C 1
ATOM 1551 O O . ILE A 1 189 ? 12.908 -5.393 -12.303 1.00 97.50 189 ILE A O 1
ATOM 1555 N N . HIS A 1 190 ? 12.954 -7.407 -13.276 1.00 97.12 190 HIS A N 1
ATOM 1556 C CA . HIS A 1 190 ? 14.368 -7.668 -12.991 1.00 97.12 190 HIS A CA 1
ATOM 1557 C C . HIS A 1 190 ? 15.159 -8.125 -14.216 1.00 97.12 190 HIS A C 1
ATOM 1559 O O . HIS A 1 190 ? 14.593 -8.687 -15.150 1.00 97.12 190 HIS A O 1
ATOM 1565 N N . ASN A 1 191 ? 16.478 -7.928 -14.202 1.00 95.81 191 ASN A N 1
ATOM 1566 C CA . ASN A 1 191 ? 17.395 -8.415 -15.246 1.00 95.81 191 ASN A CA 1
ATOM 1567 C C . ASN A 1 191 ? 18.000 -9.800 -14.921 1.00 95.81 191 ASN A C 1
ATOM 1569 O O . ASN A 1 191 ? 18.842 -10.319 -15.660 1.00 95.81 191 ASN A O 1
ATOM 1573 N N . GLY A 1 192 ? 17.553 -10.419 -13.824 1.00 94.88 192 GLY A N 1
ATOM 1574 C CA . GLY A 1 192 ? 18.062 -11.688 -13.293 1.00 94.88 192 GLY A CA 1
ATOM 1575 C C . GLY A 1 192 ? 18.988 -11.528 -12.088 1.00 94.88 192 GLY A C 1
ATOM 1576 O O . GLY A 1 192 ? 19.083 -12.465 -11.308 1.00 94.88 192 GLY A O 1
ATOM 1577 N N . ASN A 1 193 ? 19.593 -10.351 -11.908 1.00 94.25 193 ASN A N 1
ATOM 1578 C CA . ASN A 1 193 ? 20.487 -10.055 -10.784 1.00 94.25 193 ASN A CA 1
ATOM 1579 C C . ASN A 1 193 ? 19.882 -9.017 -9.836 1.00 94.25 193 ASN A C 1
ATOM 1581 O O . ASN A 1 193 ? 19.937 -9.183 -8.627 1.00 94.25 193 ASN A O 1
ATOM 1585 N N . ASN A 1 194 ? 19.287 -7.965 -10.402 1.00 96.38 194 ASN A N 1
ATOM 1586 C CA . ASN A 1 194 ? 18.678 -6.854 -9.679 1.00 96.38 194 ASN A CA 1
ATOM 1587 C C . ASN A 1 194 ? 17.323 -6.513 -10.305 1.00 96.38 194 ASN A C 1
ATOM 1589 O O . ASN A 1 194 ? 17.066 -6.822 -11.476 1.00 96.38 194 ASN A O 1
ATOM 1593 N N . LYS A 1 195 ? 16.466 -5.841 -9.541 1.00 96.69 195 LYS A N 1
ATOM 1594 C CA . LYS A 1 195 ? 15.213 -5.262 -10.021 1.00 96.69 195 LYS A CA 1
ATOM 1595 C C . LYS A 1 195 ? 15.364 -3.787 -10.333 1.00 96.69 195 LYS A C 1
ATOM 1597 O O . LYS A 1 195 ? 16.288 -3.125 -9.858 1.00 96.69 195 LYS A O 1
ATOM 1602 N N . ILE A 1 196 ? 14.450 -3.288 -11.158 1.00 95.75 196 ILE A N 1
ATOM 1603 C CA . ILE A 1 196 ? 14.407 -1.879 -11.516 1.00 95.75 196 ILE A CA 1
ATOM 1604 C C . ILE A 1 196 ? 14.203 -1.022 -10.261 1.00 95.75 196 ILE A C 1
ATOM 1606 O O . ILE A 1 196 ? 13.294 -1.282 -9.470 1.00 95.75 196 ILE A O 1
ATOM 1610 N N . GLY A 1 197 ? 15.038 0.004 -10.103 1.00 94.12 197 GLY A N 1
ATOM 1611 C CA . GLY A 1 197 ? 14.914 0.970 -9.016 1.00 94.12 197 GLY A CA 1
ATOM 1612 C C . GLY A 1 197 ? 13.777 1.965 -9.243 1.00 94.12 197 GLY A C 1
ATOM 1613 O O . GLY A 1 197 ? 13.481 2.333 -10.385 1.00 94.12 197 GLY A O 1
ATOM 1614 N N . HIS A 1 198 ? 13.172 2.446 -8.152 1.00 91.38 198 HIS A N 1
ATOM 1615 C CA . HIS A 1 198 ? 12.008 3.356 -8.158 1.00 91.38 198 HIS A CA 1
ATOM 1616 C C . HIS A 1 198 ? 12.177 4.563 -9.096 1.00 91.38 198 HIS A C 1
ATOM 1618 O O . HIS A 1 198 ? 11.288 4.873 -9.893 1.00 91.38 198 HIS A O 1
ATOM 1624 N N . ILE A 1 199 ? 13.355 5.194 -9.089 1.00 88.50 199 ILE A N 1
ATOM 1625 C CA . ILE A 1 199 ? 13.652 6.371 -9.924 1.00 88.50 199 ILE A CA 1
ATOM 1626 C C . ILE A 1 199 ? 13.478 6.113 -11.431 1.00 88.50 199 ILE A C 1
ATOM 1628 O O . ILE A 1 199 ? 13.096 7.018 -12.174 1.00 88.50 199 ILE A O 1
ATOM 1632 N N . SER A 1 200 ? 13.717 4.878 -11.886 1.00 89.50 200 SER A N 1
ATOM 1633 C CA . SER A 1 200 ? 13.720 4.532 -13.311 1.00 89.50 200 SER A CA 1
ATOM 1634 C C . SER A 1 200 ? 12.318 4.419 -13.912 1.00 89.50 200 SER A C 1
ATOM 1636 O O . SER A 1 200 ? 12.178 4.555 -15.125 1.00 89.50 200 SER A O 1
ATOM 1638 N N . TYR A 1 201 ? 11.277 4.189 -13.105 1.00 92.81 201 TYR A N 1
ATOM 1639 C CA . TYR A 1 201 ? 9.912 4.027 -13.619 1.00 92.81 201 TYR A CA 1
ATOM 1640 C C . TYR A 1 201 ? 8.904 5.027 -13.053 1.00 92.81 201 TYR A C 1
ATOM 1642 O O . TYR A 1 201 ? 7.932 5.328 -13.741 1.00 92.81 201 TYR A O 1
ATOM 1650 N N . VAL A 1 202 ? 9.111 5.581 -11.853 1.00 92.50 202 VAL A N 1
ATOM 1651 C CA . VAL A 1 202 ? 8.152 6.527 -11.253 1.00 92.50 202 VAL A CA 1
ATOM 1652 C C . VAL A 1 202 ? 8.012 7.784 -12.116 1.00 92.50 202 VAL A C 1
ATOM 1654 O O . VAL A 1 202 ? 6.902 8.128 -12.518 1.00 92.50 202 VAL A O 1
ATOM 1657 N N . ASN A 1 203 ? 9.131 8.415 -12.492 1.00 88.19 203 ASN A N 1
ATOM 1658 C CA . ASN A 1 203 ? 9.116 9.595 -13.366 1.00 88.19 203 ASN A CA 1
ATOM 1659 C C . ASN A 1 203 ? 8.545 9.275 -14.754 1.00 88.19 203 ASN A C 1
ATOM 1661 O O . ASN A 1 203 ? 7.817 10.081 -15.328 1.00 88.19 203 ASN A O 1
ATOM 1665 N N . TYR A 1 204 ? 8.859 8.090 -15.288 1.00 91.50 204 TYR A N 1
ATOM 1666 C CA . TYR A 1 204 ? 8.315 7.641 -16.566 1.00 91.50 204 TYR A CA 1
ATOM 1667 C C . TYR A 1 204 ? 6.786 7.552 -16.517 1.00 91.50 204 TYR A C 1
ATOM 1669 O O . TYR A 1 204 ? 6.120 8.092 -17.393 1.00 91.50 204 TYR A O 1
ATOM 1677 N N . LEU A 1 205 ? 6.225 6.916 -15.483 1.00 93.94 205 LEU A N 1
ATOM 1678 C CA . LEU A 1 205 ? 4.776 6.780 -15.328 1.00 93.94 205 LEU A CA 1
ATOM 1679 C C . LEU A 1 205 ? 4.091 8.143 -15.194 1.00 93.94 205 LEU A C 1
ATOM 1681 O O . LEU A 1 205 ? 3.095 8.365 -15.874 1.00 93.94 205 LEU A O 1
ATOM 1685 N N . ILE A 1 206 ? 4.659 9.059 -14.401 1.00 90.94 206 ILE A N 1
ATOM 1686 C CA . ILE A 1 206 ? 4.138 10.428 -14.244 1.00 90.94 206 ILE A CA 1
ATOM 1687 C C . ILE A 1 206 ? 4.110 11.164 -15.586 1.00 90.94 206 ILE A C 1
ATOM 1689 O O . ILE A 1 206 ? 3.082 11.717 -15.968 1.00 90.94 206 ILE A O 1
ATOM 1693 N N . ASN A 1 207 ? 5.207 11.116 -16.346 1.00 89.81 207 ASN A N 1
ATOM 1694 C CA . ASN A 1 207 ? 5.290 11.766 -17.657 1.00 89.81 207 ASN A CA 1
ATOM 1695 C C . ASN A 1 207 ? 4.330 11.165 -18.695 1.00 89.81 207 ASN A C 1
ATOM 1697 O O . ASN A 1 207 ? 3.986 11.829 -19.669 1.00 89.81 207 ASN A O 1
ATOM 1701 N N . MET A 1 208 ? 3.897 9.920 -18.494 1.00 91.81 208 MET A N 1
ATOM 1702 C CA . MET A 1 208 ? 2.911 9.241 -19.335 1.00 91.81 208 MET A CA 1
ATOM 1703 C C . MET A 1 208 ? 1.464 9.443 -18.851 1.00 91.81 208 MET A C 1
ATOM 1705 O O . MET A 1 208 ? 0.569 8.769 -19.354 1.00 91.81 208 MET A O 1
ATOM 1709 N N . GLY A 1 209 ? 1.228 10.339 -17.886 1.00 89.19 209 GLY A N 1
ATOM 1710 C CA . GLY A 1 209 ? -0.102 10.634 -17.342 1.00 89.19 209 GLY A CA 1
ATOM 1711 C C . GLY A 1 209 ? -0.595 9.642 -16.284 1.00 89.19 209 GLY A C 1
ATOM 1712 O O . GLY A 1 209 ? -1.749 9.707 -15.881 1.00 89.19 209 GLY A O 1
ATOM 1713 N N . GLY A 1 210 ? 0.259 8.724 -15.826 1.00 91.62 210 GLY A N 1
ATOM 1714 C CA . GLY A 1 210 ? -0.055 7.775 -14.761 1.00 91.62 210 GLY A CA 1
ATOM 1715 C C . GLY A 1 210 ? 0.628 8.099 -13.438 1.00 91.62 210 GLY A C 1
ATOM 1716 O O . GLY A 1 210 ? 1.277 9.124 -13.255 1.00 91.62 210 GLY A O 1
ATOM 1717 N N . SER A 1 211 ? 0.530 7.171 -12.492 1.00 93.56 211 SER A N 1
ATOM 1718 C CA . SER A 1 211 ? 1.271 7.237 -11.234 1.00 93.56 211 SER A CA 1
ATOM 1719 C C . SER A 1 211 ? 1.445 5.835 -10.664 1.00 93.56 211 SER A C 1
ATOM 1721 O O . SER A 1 211 ? 0.479 5.081 -10.538 1.00 93.56 211 SER A O 1
ATOM 1723 N N . TYR A 1 212 ? 2.679 5.501 -10.271 1.00 95.38 212 TYR A N 1
ATOM 1724 C CA . TYR A 1 212 ? 2.954 4.262 -9.540 1.00 95.38 212 TYR A CA 1
ATOM 1725 C C . TYR A 1 212 ? 2.102 4.172 -8.272 1.00 95.38 212 TYR A C 1
ATOM 1727 O O . TYR A 1 212 ? 1.529 3.126 -7.992 1.00 95.38 212 TYR A O 1
ATOM 1735 N N . SER A 1 213 ? 1.980 5.275 -7.529 1.00 95.00 213 SER A N 1
ATOM 1736 C CA . SER A 1 213 ? 1.206 5.309 -6.288 1.00 95.00 213 SER A CA 1
ATOM 1737 C C . SER A 1 213 ? -0.286 5.114 -6.531 1.00 95.00 213 SER A C 1
ATOM 1739 O O . SER A 1 213 ? -0.935 4.415 -5.763 1.00 95.00 213 SER A O 1
ATOM 1741 N N . SER A 1 214 ? -0.814 5.658 -7.627 1.00 95.50 214 SER A N 1
ATOM 1742 C CA . SER A 1 214 ? -2.215 5.455 -8.010 1.00 95.50 214 SER A CA 1
ATOM 1743 C C . SER A 1 214 ? -2.488 3.996 -8.378 1.00 95.50 214 SER A C 1
ATOM 1745 O O . SER A 1 214 ? -3.476 3.421 -7.933 1.00 95.50 214 SER A O 1
ATOM 1747 N N . TYR A 1 215 ? -1.573 3.359 -9.116 1.00 96.94 215 TYR A N 1
ATOM 1748 C CA . TYR A 1 215 ? -1.658 1.932 -9.436 1.00 96.94 215 TYR A CA 1
ATOM 1749 C C . TYR A 1 215 ? -1.521 1.035 -8.192 1.00 96.94 215 TYR A C 1
ATOM 1751 O O . TYR A 1 215 ? -2.272 0.079 -8.011 1.00 96.94 215 TYR A O 1
ATOM 1759 N N . TYR A 1 216 ? -0.601 1.384 -7.294 1.00 96.50 216 TYR A N 1
ATOM 1760 C CA . TYR A 1 216 ? -0.421 0.740 -5.996 1.00 96.50 216 TYR A CA 1
ATOM 1761 C C . TYR A 1 216 ? -1.686 0.813 -5.121 1.00 96.50 216 TYR A C 1
ATOM 1763 O O . TYR A 1 216 ? -2.054 -0.203 -4.527 1.00 96.50 216 TYR A O 1
ATOM 1771 N N . LEU A 1 217 ? -2.365 1.967 -5.077 1.00 97.44 217 LEU A N 1
ATOM 1772 C CA . LEU A 1 217 ? -3.646 2.142 -4.380 1.00 97.44 217 LEU A CA 1
ATOM 1773 C C . LEU A 1 217 ? -4.781 1.367 -5.052 1.00 97.44 217 LEU A C 1
ATOM 1775 O O . LEU A 1 217 ? -5.544 0.702 -4.362 1.00 97.44 217 LEU A O 1
ATOM 1779 N N . LEU A 1 218 ? -4.869 1.392 -6.385 1.00 98.06 218 LEU A N 1
ATOM 1780 C CA . LEU A 1 218 ? -5.853 0.606 -7.136 1.00 98.06 218 LEU A CA 1
ATOM 1781 C C . LEU A 1 218 ? -5.787 -0.875 -6.753 1.00 98.06 218 LEU A C 1
ATOM 1783 O O . LEU A 1 218 ? -6.810 -1.479 -6.430 1.00 98.06 218 LEU A O 1
ATOM 1787 N N . GLN A 1 219 ? -4.585 -1.447 -6.735 1.00 98.56 219 GLN A N 1
ATOM 1788 C CA . GLN A 1 219 ? -4.401 -2.839 -6.343 1.00 98.56 219 GLN A CA 1
ATOM 1789 C C . GLN A 1 219 ? -4.708 -3.086 -4.862 1.00 98.56 219 GLN A C 1
ATOM 1791 O O . GLN A 1 219 ? -5.368 -4.078 -4.551 1.00 98.56 219 GLN A O 1
ATOM 1796 N N . SER A 1 220 ? -4.307 -2.192 -3.949 1.00 98.69 220 SER A N 1
ATOM 1797 C CA . SER A 1 220 ? -4.622 -2.369 -2.524 1.00 98.69 220 SER A CA 1
ATOM 1798 C C . SER A 1 220 ? -6.134 -2.328 -2.269 1.00 98.69 220 SER A C 1
ATOM 1800 O O . SER A 1 220 ? -6.648 -3.117 -1.478 1.00 98.69 220 SER A O 1
ATOM 1802 N N . ILE A 1 221 ? -6.867 -1.458 -2.969 1.00 98.81 221 ILE A N 1
ATOM 1803 C CA . ILE A 1 221 ? -8.329 -1.339 -2.880 1.00 98.81 221 ILE A CA 1
ATOM 1804 C C . ILE A 1 221 ? -9.004 -2.563 -3.505 1.00 98.81 221 ILE A C 1
ATOM 1806 O O . ILE A 1 221 ? -9.967 -3.087 -2.943 1.00 98.81 221 ILE A O 1
ATOM 1810 N N . ALA A 1 222 ? -8.477 -3.077 -4.622 1.00 98.81 222 ALA A N 1
ATOM 1811 C CA . ALA A 1 222 ? -8.965 -4.318 -5.219 1.00 98.81 222 ALA A CA 1
ATOM 1812 C C . ALA A 1 222 ? -8.828 -5.501 -4.250 1.00 98.81 222 ALA A C 1
ATOM 1814 O O . ALA A 1 222 ? -9.762 -6.293 -4.124 1.00 98.81 222 ALA A O 1
ATOM 1815 N N . LEU A 1 223 ? -7.707 -5.596 -3.528 1.00 98.94 223 LEU A N 1
ATOM 1816 C CA . LEU A 1 223 ? -7.505 -6.611 -2.493 1.00 98.94 223 LEU A CA 1
ATOM 1817 C C . LEU A 1 223 ? -8.505 -6.459 -1.340 1.00 98.94 223 LEU A C 1
ATOM 1819 O O . LEU A 1 223 ? -9.156 -7.438 -0.988 1.00 98.94 223 LEU A O 1
ATOM 1823 N N . SER A 1 224 ? -8.708 -5.243 -0.819 1.00 98.88 224 SER A N 1
ATOM 1824 C CA . SER A 1 224 ? -9.739 -4.976 0.197 1.00 98.88 224 SER A CA 1
ATOM 1825 C C . SER A 1 224 ? -11.132 -5.415 -0.274 1.00 98.88 224 SER A C 1
ATOM 1827 O O . SER A 1 224 ? -11.882 -6.021 0.487 1.00 98.88 224 SER A O 1
ATOM 1829 N N . LYS A 1 225 ? -11.469 -5.177 -1.549 1.00 98.81 225 LYS A N 1
ATOM 1830 C CA . LYS A 1 225 ? -12.749 -5.592 -2.142 1.00 98.81 225 LYS A CA 1
ATOM 1831 C C . LYS A 1 225 ? -12.886 -7.114 -2.245 1.00 98.81 225 LYS A C 1
ATOM 1833 O O . LYS A 1 225 ? -13.975 -7.634 -2.023 1.00 98.81 225 LYS A O 1
ATOM 1838 N N . PHE A 1 226 ? -11.803 -7.833 -2.556 1.00 98.81 226 PHE A N 1
ATOM 1839 C CA . PHE A 1 226 ? -11.787 -9.298 -2.487 1.00 98.81 226 PHE A CA 1
ATOM 1840 C C . PHE A 1 226 ? -12.018 -9.800 -1.064 1.00 98.81 226 PHE A C 1
ATOM 1842 O O . PHE A 1 226 ? -12.842 -10.682 -0.870 1.00 98.81 226 PHE A O 1
ATOM 1849 N N . ILE A 1 227 ? -11.339 -9.219 -0.076 1.00 98.75 227 ILE A N 1
ATOM 1850 C CA . ILE A 1 227 ? -11.470 -9.631 1.323 1.00 98.75 227 ILE A CA 1
ATOM 1851 C C . ILE A 1 227 ? -12.899 -9.369 1.827 1.00 98.75 227 ILE A C 1
ATOM 1853 O O . ILE A 1 227 ? -13.535 -10.290 2.320 1.00 98.75 227 ILE A O 1
ATOM 1857 N N . LYS A 1 228 ? -13.479 -8.183 1.590 1.00 98.31 228 LYS A N 1
ATOM 1858 C CA . LYS A 1 228 ? -14.883 -7.887 1.963 1.00 98.31 228 LYS A CA 1
ATOM 1859 C C . LYS A 1 228 ? -15.917 -8.817 1.327 1.00 98.31 228 LYS A C 1
ATOM 1861 O O . LYS A 1 228 ? -17.046 -8.873 1.794 1.00 98.31 228 LYS A O 1
ATOM 1866 N N . LYS A 1 229 ? -15.581 -9.492 0.224 1.00 98.25 229 LYS A N 1
ATOM 1867 C CA . LYS A 1 229 ? -16.481 -10.465 -0.403 1.00 98.25 229 LYS A CA 1
ATOM 1868 C C . LYS A 1 229 ? -16.475 -11.811 0.330 1.00 98.25 229 LYS A C 1
ATOM 1870 O O . LYS A 1 229 ? -17.490 -12.499 0.316 1.00 98.25 229 LYS A O 1
ATOM 1875 N N . GLU A 1 230 ? -15.339 -12.194 0.903 1.00 98.12 230 GLU A N 1
ATOM 1876 C CA . GLU A 1 230 ? -15.125 -13.523 1.487 1.00 98.12 230 GLU A CA 1
ATOM 1877 C C . GLU A 1 230 ? -15.258 -13.536 3.021 1.00 98.12 230 GLU A C 1
ATOM 1879 O O . GLU A 1 230 ? -15.462 -14.602 3.596 1.00 98.12 230 GLU A O 1
ATOM 1884 N N . TYR A 1 231 ? -15.158 -12.376 3.678 1.00 98.12 231 TYR A N 1
ATOM 1885 C CA . TYR A 1 231 ? -15.178 -12.233 5.137 1.00 98.12 231 TYR A CA 1
ATOM 1886 C C . TYR A 1 231 ? -16.288 -11.284 5.593 1.00 98.12 231 TYR A C 1
ATOM 1888 O O . TYR A 1 231 ? -16.624 -10.332 4.888 1.00 98.12 231 TYR A O 1
ATOM 1896 N N . ASP A 1 232 ? -16.806 -11.516 6.801 1.00 97.81 232 ASP A N 1
ATOM 1897 C CA . ASP A 1 232 ? -17.843 -10.680 7.414 1.00 97.81 232 ASP A CA 1
ATOM 1898 C C . ASP A 1 232 ? -17.296 -9.306 7.808 1.00 97.81 232 ASP A C 1
ATOM 1900 O O . ASP A 1 232 ? -18.009 -8.308 7.723 1.00 97.81 232 ASP A O 1
ATOM 1904 N N . LYS A 1 233 ? -16.025 -9.265 8.232 1.00 98.06 233 LYS A N 1
ATOM 1905 C CA . LYS A 1 233 ? -15.313 -8.036 8.584 1.00 98.06 233 LYS A CA 1
ATOM 1906 C C . LYS A 1 233 ? -14.021 -7.886 7.790 1.00 98.06 233 LYS A C 1
ATOM 1908 O O . LYS A 1 233 ? -13.282 -8.854 7.585 1.00 98.06 233 LYS A O 1
ATOM 1913 N N . LEU A 1 234 ? -13.713 -6.649 7.413 1.00 98.56 234 LEU A N 1
ATOM 1914 C CA . LEU A 1 234 ? -12.426 -6.252 6.845 1.00 98.56 234 LEU A CA 1
ATOM 1915 C C . LEU A 1 234 ? -11.697 -5.350 7.828 1.00 98.56 234 LEU A C 1
ATOM 1917 O O . LEU A 1 234 ? -12.225 -4.312 8.216 1.00 98.56 234 LEU A O 1
ATOM 1921 N N . PHE A 1 235 ? -10.436 -5.665 8.108 1.00 98.56 235 PHE A N 1
ATOM 1922 C CA . PHE A 1 235 ? -9.499 -4.718 8.707 1.00 98.56 235 PHE A CA 1
ATOM 1923 C C . PHE A 1 235 ? -8.456 -4.268 7.678 1.00 98.56 235 PHE A C 1
ATOM 1925 O O . PHE A 1 235 ? -8.036 -5.044 6.816 1.00 98.56 235 PHE A O 1
ATOM 1932 N N . VAL A 1 236 ? -8.006 -3.017 7.768 1.00 98.81 236 VAL A N 1
ATOM 1933 C CA . VAL A 1 236 ? -6.921 -2.483 6.926 1.00 98.81 236 VAL A CA 1
ATOM 1934 C C . VAL A 1 236 ? -5.828 -1.911 7.814 1.00 98.81 236 VAL A C 1
ATOM 1936 O O . VAL A 1 236 ? -6.089 -1.118 8.712 1.00 98.81 236 VAL A O 1
ATOM 1939 N N . VAL A 1 237 ? -4.585 -2.310 7.571 1.00 98.62 237 VAL A N 1
ATOM 1940 C CA . VAL A 1 237 ? -3.452 -1.935 8.420 1.00 98.62 237 VAL A CA 1
ATOM 1941 C C . VAL A 1 237 ? -2.299 -1.459 7.558 1.00 98.62 237 VAL A C 1
ATOM 1943 O O . VAL A 1 237 ? -1.984 -2.074 6.540 1.00 98.62 237 VAL A O 1
ATOM 1946 N N . GLY A 1 238 ? -1.647 -0.377 7.969 1.00 97.94 238 GLY A N 1
ATOM 1947 C CA . GLY A 1 238 ? -0.452 0.106 7.296 1.00 97.94 238 GLY A CA 1
ATOM 1948 C C . GLY A 1 238 ? 0.419 0.977 8.188 1.00 97.94 238 GLY A C 1
ATOM 1949 O O . GLY A 1 238 ? -0.069 1.634 9.109 1.00 97.94 238 GLY A O 1
ATOM 1950 N N . LEU A 1 239 ? 1.714 1.012 7.867 1.00 96.25 239 LEU A N 1
ATOM 1951 C CA . LEU A 1 239 ? 2.704 1.836 8.550 1.00 96.25 239 LEU A CA 1
ATOM 1952 C C . LEU A 1 239 ? 3.510 2.674 7.555 1.00 96.25 239 LEU A C 1
ATOM 1954 O O . LEU A 1 239 ? 3.823 2.209 6.454 1.00 96.25 239 LEU A O 1
ATOM 1958 N N . SER A 1 240 ? 3.858 3.912 7.915 1.00 95.00 240 SER A N 1
ATOM 1959 C CA . SER A 1 240 ? 4.635 4.818 7.057 1.00 95.00 240 SER A CA 1
ATOM 1960 C C . SER A 1 240 ? 3.863 5.163 5.775 1.00 95.00 240 SER A C 1
ATOM 1962 O O . SER A 1 240 ? 2.662 5.429 5.806 1.00 95.00 240 SER A O 1
ATOM 1964 N N . GLN A 1 241 ? 4.511 5.069 4.611 1.00 95.25 241 GLN A N 1
ATOM 1965 C CA . GLN A 1 241 ? 3.851 5.072 3.300 1.00 95.25 241 GLN A CA 1
ATOM 1966 C C . GLN A 1 241 ? 2.642 4.114 3.235 1.00 95.25 241 GLN A C 1
ATOM 1968 O O . GLN A 1 241 ? 1.638 4.424 2.598 1.00 95.25 241 GLN A O 1
ATOM 1973 N N . GLY A 1 242 ? 2.731 2.958 3.896 1.00 97.25 242 GLY A N 1
ATOM 1974 C CA . GLY A 1 242 ? 1.672 1.959 3.945 1.00 97.25 242 GLY A CA 1
ATOM 1975 C C . GLY A 1 242 ? 0.497 2.431 4.789 1.00 97.25 242 GLY A C 1
ATOM 1976 O O . GLY A 1 242 ? -0.640 2.153 4.437 1.00 97.25 242 GLY A O 1
ATOM 1977 N N . GLY A 1 243 ? 0.753 3.217 5.839 1.00 97.44 243 GLY A N 1
ATOM 1978 C CA . GLY A 1 243 ? -0.280 3.861 6.650 1.00 97.44 243 GLY A CA 1
ATOM 1979 C C . GLY A 1 243 ? -1.015 4.941 5.861 1.00 97.44 243 GLY A C 1
ATOM 1980 O O . GLY A 1 243 ? -2.240 4.990 5.884 1.00 97.44 243 GLY A O 1
ATOM 1981 N N . ALA A 1 244 ? -0.289 5.735 5.069 1.00 96.44 244 ALA A N 1
ATOM 1982 C CA . ALA A 1 244 ? -0.915 6.701 4.165 1.00 96.44 244 ALA A CA 1
ATOM 1983 C C . ALA A 1 244 ? -1.817 6.010 3.128 1.00 96.44 244 ALA A C 1
ATOM 1985 O O . ALA A 1 244 ? -2.940 6.435 2.854 1.00 96.44 244 ALA A O 1
ATOM 1986 N N . ALA A 1 245 ? -1.341 4.894 2.579 1.00 97.62 245 ALA A N 1
ATOM 1987 C CA . ALA A 1 245 ? -2.107 4.095 1.638 1.00 97.62 245 ALA A CA 1
ATOM 1988 C C . ALA A 1 245 ? -3.287 3.363 2.281 1.00 97.62 245 ALA A C 1
ATOM 1990 O O . ALA A 1 245 ? -4.329 3.241 1.644 1.00 97.62 245 ALA A O 1
ATOM 1991 N N . ALA A 1 246 ? -3.139 2.902 3.524 1.00 98.62 246 ALA A N 1
ATOM 1992 C CA . ALA A 1 246 ? -4.221 2.344 4.321 1.00 98.62 246 ALA A CA 1
ATOM 1993 C C . ALA A 1 246 ? -5.318 3.385 4.529 1.00 98.62 246 ALA A C 1
ATOM 1995 O O . ALA A 1 246 ? -6.471 3.085 4.241 1.00 98.62 246 ALA A O 1
ATOM 1996 N N . LEU A 1 247 ? -4.972 4.620 4.901 1.00 98.25 247 LEU A N 1
ATOM 1997 C CA . LEU A 1 247 ? -5.950 5.693 5.075 1.00 98.25 247 LEU A CA 1
ATOM 1998 C C . LEU A 1 247 ? -6.722 5.977 3.774 1.00 98.25 247 LEU A C 1
ATOM 2000 O O . LEU A 1 247 ? -7.950 5.948 3.764 1.00 98.25 247 LEU A O 1
ATOM 2004 N N . LEU A 1 248 ? -6.011 6.148 2.654 1.00 97.50 248 LEU A N 1
ATOM 2005 C CA . LEU A 1 248 ? -6.625 6.361 1.333 1.00 97.50 248 LEU A CA 1
ATOM 2006 C C . LEU A 1 248 ? -7.478 5.177 0.861 1.00 97.50 248 LEU A C 1
ATOM 2008 O O . LEU A 1 248 ? -8.483 5.370 0.179 1.00 97.50 248 LEU A O 1
ATOM 2012 N N . ASN A 1 249 ? -7.077 3.953 1.204 1.00 98.56 249 ASN A N 1
ATOM 2013 C CA . ASN A 1 249 ? -7.860 2.752 0.939 1.00 98.56 249 ASN A CA 1
ATOM 2014 C C . ASN A 1 249 ? -9.159 2.763 1.757 1.00 98.56 249 ASN A C 1
ATOM 2016 O O . ASN A 1 249 ? -10.216 2.486 1.195 1.00 98.56 249 ASN A O 1
ATOM 2020 N N . CYS A 1 250 ? -9.095 3.132 3.041 1.00 98.56 250 CYS A N 1
ATOM 2021 C CA . CYS A 1 250 ? -10.247 3.153 3.944 1.00 98.56 250 CYS A CA 1
ATOM 2022 C C . CYS A 1 250 ? -11.341 4.119 3.489 1.00 98.56 250 CYS A C 1
ATOM 2024 O O . CYS A 1 250 ? -12.512 3.771 3.595 1.00 98.56 250 CYS A O 1
ATOM 2026 N N . PHE A 1 251 ? -10.977 5.268 2.908 1.00 98.12 251 PHE A N 1
ATOM 2027 C CA . PHE A 1 251 ? -11.945 6.226 2.352 1.00 98.12 251 PHE A CA 1
ATOM 2028 C C . PHE A 1 251 ? -12.848 5.641 1.262 1.00 98.12 251 PHE A C 1
ATOM 2030 O O . PHE A 1 251 ? -13.877 6.220 0.943 1.00 98.12 251 PHE A O 1
ATOM 2037 N N . GLN A 1 252 ? -12.471 4.503 0.675 1.00 97.88 252 GLN A N 1
ATOM 2038 C CA . GLN A 1 252 ? -13.228 3.882 -0.410 1.00 97.88 252 GLN A CA 1
ATOM 2039 C C . GLN A 1 252 ? -13.697 2.470 -0.078 1.00 97.88 252 GLN A C 1
ATOM 2041 O O . GLN A 1 252 ? -14.763 2.052 -0.524 1.00 97.88 252 GLN A O 1
ATOM 2046 N N . SER A 1 253 ? -12.889 1.701 0.653 1.00 98.31 253 SER A N 1
ATOM 2047 C CA . SER A 1 253 ? -13.239 0.333 1.023 1.00 98.31 253 SER A CA 1
ATOM 2048 C C . SER A 1 253 ? -14.098 0.260 2.279 1.00 98.31 253 SER A C 1
ATOM 2050 O O . SER A 1 253 ? -14.765 -0.760 2.439 1.00 98.31 253 SER A O 1
ATOM 2052 N N . GLU A 1 254 ? -14.102 1.301 3.123 1.00 98.44 254 GLU A N 1
ATOM 2053 C CA . GLU A 1 254 ? -14.827 1.392 4.399 1.00 98.44 254 GLU A CA 1
ATOM 2054 C C . GLU A 1 254 ? -14.721 0.084 5.217 1.00 98.44 254 GLU A C 1
ATOM 2056 O O . GLU A 1 254 ? -15.671 -0.710 5.263 1.00 98.44 254 GLU A O 1
ATOM 2061 N N . PRO A 1 255 ? -13.528 -0.233 5.762 1.00 98.69 255 PRO A N 1
ATOM 2062 C CA . PRO A 1 255 ? -13.329 -1.406 6.610 1.00 98.69 255 PRO A CA 1
ATOM 2063 C C . PRO A 1 255 ? -13.988 -1.221 7.981 1.00 98.69 255 PRO A C 1
ATOM 2065 O O . PRO A 1 255 ? -14.310 -0.107 8.381 1.00 98.69 255 PRO A O 1
ATOM 2068 N N . ASP A 1 256 ? -14.140 -2.292 8.748 1.00 98.50 256 ASP A N 1
ATOM 2069 C CA . ASP A 1 256 ? -14.651 -2.229 10.121 1.00 98.50 256 ASP A CA 1
ATOM 2070 C C . ASP A 1 256 ? -13.651 -1.539 11.059 1.00 98.50 256 ASP A C 1
ATOM 2072 O O . ASP A 1 256 ? -14.022 -0.698 11.882 1.00 98.50 256 ASP A O 1
ATOM 2076 N N . LYS A 1 257 ? -12.361 -1.863 10.898 1.00 98.56 257 LYS A N 1
ATOM 2077 C CA . LYS A 1 257 ? -11.252 -1.257 11.642 1.00 98.56 257 LYS A CA 1
ATOM 2078 C C . LYS A 1 257 ? -10.090 -0.896 10.728 1.00 98.56 257 LYS A C 1
ATOM 2080 O O . LYS A 1 257 ? -9.778 -1.616 9.777 1.00 98.56 257 LYS A O 1
ATOM 2085 N N . ALA A 1 258 ? -9.405 0.187 11.068 1.00 98.75 258 ALA A N 1
ATOM 2086 C CA . ALA A 1 258 ? -8.211 0.635 10.376 1.00 98.75 258 ALA A CA 1
ATOM 2087 C C . ALA A 1 258 ? -7.103 1.018 11.360 1.00 98.75 258 ALA A C 1
ATOM 2089 O O . ALA A 1 258 ? -7.349 1.754 12.310 1.00 98.75 258 ALA A O 1
ATOM 2090 N N . ILE A 1 259 ? -5.878 0.551 11.115 1.00 98.69 259 ILE A N 1
ATOM 2091 C CA . ILE A 1 259 ? -4.693 0.936 11.893 1.00 98.69 259 ILE A CA 1
ATOM 2092 C C . ILE A 1 259 ? -3.758 1.730 10.984 1.00 98.69 259 ILE A C 1
ATOM 2094 O O . ILE A 1 259 ? -3.191 1.192 10.028 1.00 98.69 259 ILE A O 1
ATOM 2098 N N . ILE A 1 260 ? -3.605 3.011 11.303 1.00 98.50 260 IL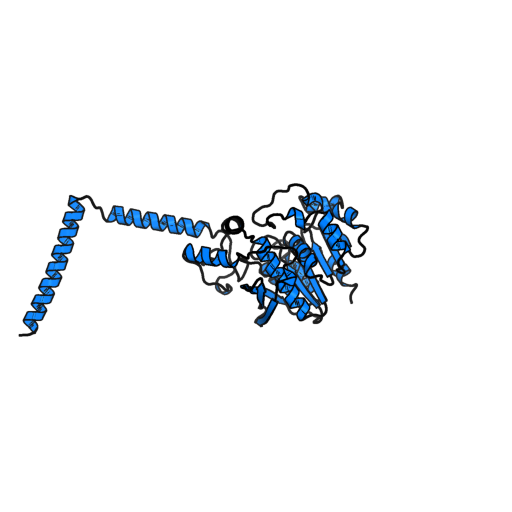E A N 1
ATOM 2099 C CA . ILE A 1 260 ? -2.807 3.994 10.576 1.00 98.50 260 ILE A CA 1
ATOM 2100 C C . ILE A 1 260 ? -1.588 4.355 11.435 1.00 98.50 260 ILE A C 1
ATOM 2102 O O . ILE A 1 260 ? -1.596 5.325 12.193 1.00 98.50 260 ILE A O 1
ATOM 2106 N N . ALA A 1 261 ? -0.522 3.561 11.334 1.00 97.44 261 ALA A N 1
ATOM 2107 C CA . ALA A 1 261 ? 0.707 3.792 12.092 1.00 97.44 261 ALA A CA 1
ATOM 2108 C C . ALA A 1 261 ? 1.634 4.756 11.337 1.00 97.44 261 ALA A C 1
ATOM 2110 O O . ALA A 1 261 ? 2.098 4.449 10.239 1.00 97.44 261 ALA A O 1
ATOM 2111 N N . SER A 1 262 ? 1.892 5.941 11.889 1.00 96.19 262 SER A N 1
ATOM 2112 C CA . SER A 1 262 ? 2.811 6.940 11.320 1.00 96.19 262 SER A CA 1
ATOM 2113 C C . SER A 1 262 ? 2.632 7.129 9.809 1.00 96.19 262 SER A C 1
ATOM 2115 O O . SER A 1 262 ? 3.590 7.096 9.042 1.00 96.19 262 SER A O 1
ATOM 2117 N N . GLY A 1 263 ? 1.375 7.227 9.368 1.00 94.69 263 GLY A N 1
ATOM 2118 C CA . GLY A 1 263 ? 0.993 7.309 7.953 1.00 94.69 263 GLY A CA 1
ATOM 2119 C C . GLY A 1 263 ? 0.260 8.590 7.576 1.00 94.69 263 GLY A C 1
ATOM 2120 O O . GLY A 1 263 ? -0.019 8.834 6.404 1.00 94.69 263 GLY A O 1
ATOM 2121 N N . TYR A 1 264 ? -0.065 9.425 8.557 1.00 95.94 264 TYR A N 1
ATOM 2122 C CA . TYR A 1 264 ? -0.790 10.664 8.337 1.00 95.94 264 TYR A CA 1
ATOM 2123 C C . TYR A 1 264 ? -0.361 11.733 9.336 1.00 95.94 264 TYR A C 1
ATOM 2125 O O . TYR A 1 264 ? -0.026 11.431 10.478 1.00 95.94 264 TYR A O 1
ATOM 2133 N N . SER A 1 265 ? -0.366 12.980 8.884 1.00 94.62 265 SER A N 1
ATOM 2134 C CA . SER A 1 265 ? -0.114 14.162 9.696 1.00 94.62 265 SER A CA 1
ATOM 2135 C C . SER A 1 265 ? -0.796 15.351 9.028 1.00 94.62 265 SER A C 1
ATOM 2137 O O . SER A 1 265 ? -0.634 15.553 7.824 1.00 94.62 265 SER A O 1
ATOM 2139 N N . ILE A 1 266 ? -1.499 16.180 9.802 1.00 93.50 266 ILE A N 1
ATOM 2140 C CA . ILE A 1 266 ? -2.095 17.431 9.293 1.00 93.50 266 ILE A CA 1
ATOM 2141 C C . ILE A 1 266 ? -1.032 18.395 8.751 1.00 93.50 266 ILE A C 1
ATOM 2143 O O . ILE A 1 266 ? -1.295 19.196 7.856 1.00 93.50 266 ILE A O 1
ATOM 2147 N N . GLN A 1 267 ? 0.210 18.282 9.220 1.00 90.00 267 GLN A N 1
ATOM 2148 C CA . GLN A 1 267 ? 1.315 19.095 8.720 1.00 90.00 267 GLN A CA 1
ATOM 2149 C C . GLN A 1 267 ? 1.675 18.781 7.253 1.00 90.00 267 GLN A C 1
ATOM 2151 O O . GLN A 1 267 ? 2.379 19.574 6.628 1.00 90.00 267 GLN A O 1
ATOM 2156 N N . MET A 1 268 ? 1.165 17.684 6.671 1.00 87.81 268 MET A N 1
ATOM 2157 C CA . MET A 1 268 ? 1.292 17.387 5.236 1.00 87.81 268 MET A CA 1
ATOM 2158 C C . MET A 1 268 ? 0.518 18.355 4.325 1.00 87.81 268 MET A C 1
ATOM 2160 O O . MET A 1 268 ? 0.726 18.338 3.109 1.00 87.81 268 MET A O 1
ATOM 2164 N N . ASP A 1 269 ? -0.330 19.226 4.884 1.00 88.19 269 ASP A N 1
ATOM 2165 C CA . ASP A 1 269 ? -0.940 20.337 4.144 1.00 88.19 269 ASP A CA 1
ATOM 2166 C C . ASP A 1 269 ? 0.124 21.305 3.600 1.00 88.19 269 ASP A C 1
ATOM 2168 O O . ASP A 1 269 ? -0.021 21.877 2.512 1.00 88.19 269 ASP A O 1
ATOM 2172 N N . ALA A 1 270 ? 1.230 21.461 4.333 1.00 84.75 270 ALA A N 1
ATOM 2173 C CA . ALA A 1 270 ? 2.372 22.244 3.896 1.00 84.75 270 ALA A CA 1
ATOM 2174 C C . ALA A 1 270 ? 3.226 21.473 2.868 1.00 84.75 270 ALA A C 1
ATOM 2176 O O . ALA A 1 270 ? 3.220 20.242 2.816 1.00 84.75 270 ALA A O 1
ATOM 2177 N N . PRO A 1 271 ? 4.001 22.166 2.013 1.00 77.12 271 PRO A N 1
ATOM 2178 C CA . PRO A 1 271 ? 5.022 21.513 1.203 1.00 77.12 271 PRO A CA 1
ATOM 2179 C C . PRO A 1 271 ? 6.005 20.715 2.060 1.00 77.12 271 PRO A C 1
ATOM 2181 O O . PRO A 1 271 ? 6.645 21.266 2.950 1.00 77.12 271 PRO A O 1
ATOM 2184 N N . TYR A 1 272 ? 6.148 19.432 1.739 1.00 73.69 272 TYR A N 1
ATOM 2185 C CA . TYR A 1 272 ? 7.157 18.547 2.303 1.00 73.69 272 TYR A CA 1
ATOM 2186 C C . TYR A 1 272 ? 7.898 17.835 1.170 1.00 73.69 272 TYR A C 1
ATOM 2188 O O . TYR A 1 272 ? 7.353 17.620 0.082 1.00 73.69 272 TYR A O 1
ATOM 2196 N N . GLU A 1 273 ? 9.164 17.507 1.403 1.00 71.31 273 GLU A N 1
ATOM 2197 C CA . GLU A 1 273 ? 9.976 16.791 0.426 1.00 71.31 273 GLU A CA 1
ATOM 2198 C C . GLU A 1 273 ? 9.520 15.329 0.336 1.00 71.31 273 GLU A C 1
ATOM 2200 O O . GLU A 1 273 ? 9.416 14.634 1.345 1.00 71.31 273 GLU A O 1
ATOM 2205 N N . SER A 1 274 ? 9.237 14.859 -0.880 1.00 72.81 274 SER A N 1
ATOM 2206 C CA . SER A 1 274 ? 8.851 13.473 -1.157 1.00 72.81 274 SER A CA 1
ATOM 2207 C C . SER A 1 274 ? 9.846 12.838 -2.118 1.00 72.81 274 SER A C 1
ATOM 2209 O O . SER A 1 274 ? 9.992 13.287 -3.255 1.00 72.81 274 SER A O 1
ATOM 2211 N N . GLY A 1 275 ? 10.517 11.775 -1.674 1.00 81.38 275 GLY A N 1
ATOM 2212 C CA . GLY A 1 275 ? 11.339 10.941 -2.551 1.00 81.38 275 GLY A CA 1
ATOM 2213 C C . GLY A 1 275 ? 10.495 10.022 -3.442 1.00 81.38 275 GLY A C 1
ATOM 2214 O O . GLY A 1 275 ? 9.308 9.817 -3.194 1.00 81.38 275 GLY A O 1
ATOM 2215 N N . HIS A 1 276 ? 11.118 9.390 -4.443 1.00 83.88 276 HIS A N 1
ATOM 2216 C CA . HIS A 1 276 ? 10.452 8.434 -5.351 1.00 83.88 276 HIS A CA 1
ATOM 2217 C C . HIS A 1 276 ? 9.862 7.197 -4.660 1.00 83.88 276 HIS A C 1
ATOM 2219 O O . HIS A 1 276 ? 9.079 6.481 -5.273 1.00 83.88 276 HIS A O 1
ATOM 2225 N N . SER A 1 277 ? 10.231 6.948 -3.403 1.00 81.81 277 SER A N 1
ATOM 2226 C CA . SER A 1 277 ? 9.676 5.888 -2.560 1.00 81.81 277 SER A CA 1
ATOM 2227 C C . SER A 1 277 ? 8.429 6.308 -1.770 1.00 81.81 277 SER A C 1
ATOM 2229 O O . SER A 1 277 ? 7.882 5.478 -1.052 1.00 81.81 277 SER A O 1
ATOM 2231 N N . GLN A 1 278 ? 7.973 7.562 -1.873 1.00 87.88 278 GLN A N 1
ATOM 2232 C CA . GLN A 1 278 ? 6.770 8.073 -1.202 1.00 87.88 278 GLN A CA 1
ATOM 2233 C C . GLN A 1 278 ? 5.533 8.020 -2.116 1.00 87.88 278 GLN A C 1
ATOM 2235 O O . GLN A 1 278 ? 5.625 7.667 -3.294 1.00 87.88 278 GLN A O 1
ATOM 2240 N N . ILE A 1 279 ? 4.352 8.344 -1.574 1.00 89.31 279 ILE A N 1
ATOM 2241 C CA . ILE A 1 279 ? 3.122 8.461 -2.372 1.00 89.31 279 ILE A CA 1
ATOM 2242 C C . ILE A 1 279 ? 3.210 9.712 -3.254 1.00 89.31 279 ILE A C 1
ATOM 2244 O O . ILE A 1 279 ? 3.208 10.835 -2.763 1.00 89.31 279 ILE A O 1
ATOM 2248 N N . ILE A 1 280 ? 3.260 9.512 -4.571 1.00 90.25 280 ILE A N 1
ATOM 2249 C CA . ILE A 1 280 ? 3.281 10.577 -5.575 1.00 90.25 280 ILE A CA 1
ATOM 2250 C C . ILE A 1 280 ? 2.088 10.392 -6.504 1.00 90.25 280 ILE A C 1
ATOM 2252 O O . ILE A 1 280 ? 2.081 9.528 -7.385 1.00 90.25 280 ILE A O 1
ATOM 2256 N N . ILE A 1 281 ? 1.071 11.227 -6.316 1.00 89.12 281 ILE A N 1
ATOM 2257 C CA . ILE A 1 281 ? -0.147 11.254 -7.127 1.00 89.12 281 ILE A CA 1
ATOM 2258 C C . ILE A 1 281 ? -0.321 12.690 -7.632 1.00 89.12 281 ILE A C 1
ATOM 2260 O O . ILE A 1 281 ? -0.260 13.626 -6.830 1.00 89.12 281 ILE A O 1
ATOM 2264 N N . PRO A 1 282 ? -0.501 12.919 -8.943 1.00 85.50 282 PRO A N 1
ATOM 2265 C CA . PRO A 1 282 ? -0.886 14.238 -9.431 1.00 85.50 282 PRO A CA 1
ATOM 2266 C C . PRO A 1 282 ? -2.111 14.741 -8.663 1.00 85.50 282 PRO A C 1
ATOM 2268 O O . PRO A 1 282 ? -3.044 13.980 -8.436 1.00 85.50 282 PRO A O 1
ATOM 2271 N N . ASN A 1 283 ? -2.109 16.005 -8.233 1.00 84.94 283 ASN A N 1
ATOM 2272 C CA . ASN A 1 283 ? -3.216 16.588 -7.464 1.00 84.94 283 ASN A CA 1
ATOM 2273 C C . ASN A 1 283 ? -3.465 15.947 -6.077 1.00 84.94 283 ASN A C 1
ATOM 2275 O O . ASN A 1 283 ? -4.523 16.158 -5.489 1.00 84.94 283 ASN A O 1
ATOM 2279 N N . TYR A 1 284 ? -2.473 15.256 -5.495 1.00 84.94 284 TYR A N 1
ATOM 2280 C CA . TYR A 1 284 ? -2.566 14.604 -4.175 1.00 84.94 284 TYR A CA 1
ATOM 2281 C C . TYR A 1 284 ? -3.147 15.483 -3.053 1.00 84.94 284 TYR A C 1
ATOM 2283 O O . TYR A 1 284 ? -3.900 15.013 -2.205 1.00 84.94 284 TYR A O 1
ATOM 2291 N N . ARG A 1 285 ? -2.853 16.788 -3.049 1.00 83.25 285 ARG A N 1
ATOM 2292 C CA . ARG A 1 285 ? -3.366 17.706 -2.017 1.00 83.25 285 ARG A CA 1
ATOM 2293 C C . ARG A 1 285 ? -4.882 17.861 -2.021 1.00 83.25 285 ARG A C 1
ATOM 2295 O O . ARG A 1 285 ? -5.450 18.170 -0.982 1.00 83.25 285 ARG A O 1
ATOM 2302 N N . TYR A 1 286 ? -5.548 17.654 -3.152 1.00 85.19 286 TYR A N 1
ATOM 2303 C CA . TYR A 1 286 ? -7.007 17.749 -3.198 1.00 85.19 286 TYR A CA 1
ATOM 2304 C C . TYR A 1 286 ? -7.684 16.576 -2.485 1.00 85.19 286 TYR A C 1
ATOM 2306 O O . TYR A 1 286 ? -8.785 16.741 -1.970 1.00 85.19 286 TYR A O 1
ATOM 2314 N N . ILE A 1 287 ? -7.006 15.427 -2.407 1.00 85.81 287 ILE A N 1
ATOM 2315 C CA . ILE A 1 287 ? -7.536 14.208 -1.788 1.00 85.81 287 ILE A CA 1
ATOM 2316 C C . ILE A 1 287 ? -7.010 13.977 -0.365 1.00 85.81 287 ILE A C 1
ATOM 2318 O O . ILE A 1 287 ? -7.666 13.295 0.410 1.00 85.81 287 ILE A O 1
ATOM 2322 N N . TYR A 1 288 ? -5.848 14.540 -0.013 1.00 89.25 288 TYR A N 1
ATOM 2323 C CA . TYR A 1 288 ? -5.140 14.229 1.237 1.00 89.25 288 TYR A CA 1
ATOM 2324 C C . TYR A 1 288 ? -4.851 15.445 2.128 1.00 89.25 288 TYR A C 1
ATOM 2326 O O . TYR A 1 288 ? -3.928 15.409 2.938 1.00 89.25 288 TYR A O 1
ATOM 2334 N N . ASN A 1 289 ? -5.596 16.542 1.966 1.00 93.12 289 ASN A N 1
ATOM 2335 C CA . ASN A 1 289 ? -5.507 17.671 2.899 1.00 93.12 289 ASN A CA 1
ATOM 2336 C C . ASN A 1 289 ? -6.323 17.418 4.172 1.00 93.12 289 ASN A C 1
ATOM 2338 O O . ASN A 1 289 ? -7.297 16.662 4.153 1.00 93.12 289 ASN A O 1
ATOM 2342 N N . SER A 1 290 ? -5.976 18.121 5.247 1.00 95.50 290 SER A N 1
ATOM 2343 C CA . SER A 1 290 ? -6.585 17.963 6.568 1.00 95.50 290 SER A CA 1
ATOM 2344 C C . SER A 1 290 ? -8.098 18.126 6.598 1.00 95.50 290 SER A C 1
ATOM 2346 O O . SER A 1 290 ? -8.785 17.337 7.243 1.00 95.50 290 SER A O 1
ATOM 2348 N N . THR A 1 291 ? -8.634 19.096 5.856 1.00 95.62 291 THR A N 1
ATOM 2349 C CA . THR A 1 291 ? -10.081 19.338 5.792 1.00 95.62 291 THR A CA 1
ATOM 2350 C C . THR A 1 291 ? -10.800 18.166 5.130 1.00 95.62 291 THR A C 1
ATOM 2352 O O . THR A 1 291 ? -11.823 17.701 5.633 1.00 95.62 291 THR A O 1
ATOM 2355 N N . ARG A 1 292 ? -10.257 17.655 4.017 1.00 95.19 292 ARG A N 1
ATOM 2356 C CA . ARG A 1 292 ? -10.821 16.492 3.329 1.00 95.19 292 ARG A CA 1
ATOM 2357 C C . ARG A 1 292 ? -10.715 15.249 4.200 1.00 95.19 292 ARG A C 1
ATOM 2359 O O . ARG A 1 292 ? -11.725 14.590 4.390 1.00 95.19 292 ARG A O 1
ATOM 2366 N N . VAL A 1 293 ? -9.541 14.968 4.763 1.00 97.12 293 VAL A N 1
ATOM 2367 C CA . VAL A 1 293 ? -9.317 13.796 5.622 1.00 97.12 293 VAL A CA 1
ATOM 2368 C C . VAL A 1 293 ? -10.254 13.806 6.828 1.00 97.12 293 VAL A C 1
ATOM 2370 O O . VAL A 1 293 ? -10.914 12.804 7.074 1.00 97.12 293 VAL A O 1
ATOM 2373 N N . TYR A 1 294 ? -10.384 14.935 7.531 1.00 97.81 294 TYR A N 1
ATOM 2374 C CA . TYR A 1 294 ? -11.331 15.064 8.641 1.00 97.81 294 TYR A CA 1
ATOM 2375 C C . TYR A 1 294 ? -12.768 14.768 8.188 1.00 97.81 294 TYR A C 1
ATOM 2377 O O . TYR A 1 294 ? -13.481 14.001 8.831 1.00 97.81 294 TYR A O 1
ATOM 2385 N N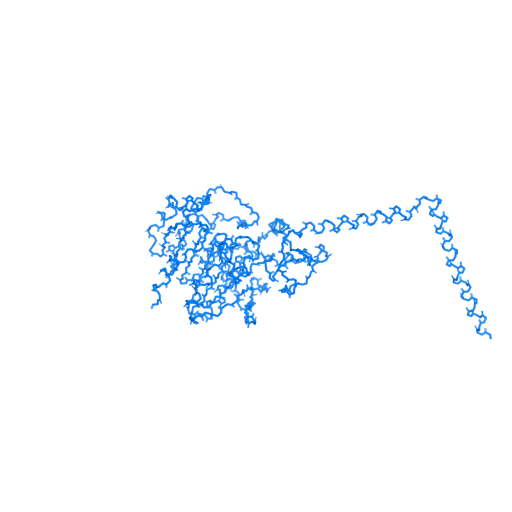 . SER A 1 295 ? -13.192 15.356 7.062 1.00 97.31 295 SER A N 1
ATOM 2386 C CA . SER A 1 295 ? -14.537 15.142 6.518 1.00 97.31 295 SER A CA 1
ATOM 2387 C C . SER A 1 295 ? -14.797 13.681 6.152 1.00 97.31 295 SER A C 1
ATOM 2389 O O . SER A 1 295 ? -15.902 13.204 6.389 1.00 97.31 295 SER A O 1
ATOM 2391 N N . GLU A 1 296 ? -13.814 12.993 5.567 1.00 97.75 296 GLU A N 1
ATOM 2392 C CA . GLU A 1 296 ? -13.918 11.574 5.213 1.00 97.75 296 GLU A CA 1
ATOM 2393 C C . GLU A 1 296 ? -14.028 10.716 6.474 1.00 97.75 296 GLU A C 1
ATOM 2395 O O . GLU A 1 296 ? -14.988 9.962 6.614 1.00 97.75 296 GLU A O 1
ATOM 2400 N N . LEU A 1 297 ? -13.117 10.893 7.439 1.00 98.38 297 LEU A N 1
ATOM 2401 C CA . LEU A 1 297 ? -13.129 10.158 8.709 1.00 98.38 297 LEU A CA 1
ATOM 2402 C C . LEU A 1 297 ? -14.465 10.303 9.446 1.00 98.38 297 LEU A C 1
ATOM 2404 O O . LEU A 1 297 ? -15.011 9.310 9.915 1.00 98.38 297 LEU A O 1
ATOM 2408 N N . ASN A 1 298 ? -15.020 11.516 9.485 1.00 98.12 298 ASN A N 1
ATOM 2409 C CA . ASN A 1 298 ? -16.307 11.797 10.120 1.00 98.12 298 ASN A CA 1
ATOM 2410 C C . ASN A 1 298 ? -17.507 11.148 9.404 1.00 98.12 298 ASN A C 1
ATOM 2412 O O . ASN A 1 298 ? -18.584 11.037 9.986 1.00 98.12 298 ASN A O 1
ATOM 2416 N N . SER A 1 299 ? -17.359 10.791 8.127 1.00 97.88 299 SER A N 1
ATOM 2417 C CA . SER A 1 299 ? -18.438 10.211 7.319 1.00 97.88 299 SER A CA 1
ATOM 2418 C C . SER A 1 299 ? -18.464 8.682 7.316 1.00 97.88 299 SER A C 1
ATOM 2420 O O . SER A 1 299 ? -19.495 8.105 6.978 1.00 97.88 299 SER A O 1
ATOM 2422 N N . LEU A 1 300 ? -17.359 8.038 7.697 1.00 98.12 300 LEU A N 1
ATOM 2423 C CA . LEU A 1 300 ? -17.193 6.585 7.656 1.00 98.12 300 LEU A CA 1
ATOM 2424 C C . LEU A 1 300 ? -17.604 5.943 8.979 1.00 98.12 300 LEU A C 1
ATOM 2426 O O . LEU A 1 300 ? -17.341 6.486 10.051 1.00 98.12 300 LEU A O 1
ATOM 2430 N N . SER A 1 301 ? -18.158 4.729 8.921 1.00 97.94 301 SER A N 1
ATOM 2431 C CA . SER A 1 301 ? -18.396 3.934 10.136 1.00 97.94 301 SER A CA 1
ATOM 2432 C C . SER A 1 301 ? -17.148 3.216 10.660 1.00 97.94 301 SER A C 1
ATOM 2434 O O . SER A 1 301 ? -17.189 2.618 11.735 1.00 97.94 301 SER A O 1
ATOM 2436 N N . THR A 1 302 ? -16.050 3.236 9.901 1.00 98.62 302 THR A N 1
ATOM 2437 C CA . THR A 1 302 ? -14.769 2.622 10.269 1.00 98.62 302 THR A CA 1
ATOM 2438 C C . THR A 1 302 ? -14.259 3.164 11.601 1.00 98.62 302 THR A C 1
ATOM 2440 O O . THR A 1 302 ? -14.192 4.380 11.785 1.00 98.62 302 THR A O 1
ATOM 2443 N N . LYS A 1 303 ? -13.833 2.274 12.505 1.00 98.69 303 LYS A N 1
ATOM 2444 C CA . LYS A 1 303 ? -13.039 2.656 13.680 1.00 98.69 303 LYS A CA 1
ATOM 2445 C C . LYS A 1 303 ? -11.570 2.789 13.283 1.00 98.69 303 LYS A C 1
ATOM 2447 O O . LYS A 1 303 ? -11.001 1.859 12.710 1.00 98.69 303 LYS A O 1
ATOM 2452 N N . PHE A 1 304 ? -10.936 3.904 13.609 1.00 98.75 304 PHE A N 1
ATOM 2453 C CA . PHE A 1 304 ? -9.544 4.181 13.274 1.00 98.75 304 PHE A CA 1
ATOM 2454 C C . PHE A 1 304 ? -8.673 4.237 14.522 1.00 98.75 304 PHE A C 1
ATOM 2456 O O . PHE A 1 304 ? -9.006 4.930 15.477 1.00 98.75 304 PHE A O 1
ATOM 2463 N N . LEU A 1 305 ? -7.514 3.593 14.455 1.00 98.56 305 LEU A N 1
ATOM 2464 C CA . LEU A 1 305 ? -6.398 3.808 15.362 1.00 98.56 305 LEU A CA 1
ATOM 2465 C C . LEU A 1 305 ? -5.277 4.517 14.601 1.00 98.56 305 LEU A C 1
ATOM 2467 O O . LEU A 1 305 ? -4.668 3.933 13.704 1.00 98.56 305 LEU A O 1
ATOM 2471 N N . PHE A 1 306 ? -4.968 5.748 14.986 1.00 98.50 306 PHE A N 1
ATOM 2472 C CA . PHE A 1 306 ? -3.755 6.448 14.580 1.00 98.50 306 PHE A CA 1
ATOM 2473 C C . PHE A 1 306 ? -2.704 6.285 15.666 1.00 98.50 306 PHE A C 1
ATOM 2475 O O . PHE A 1 306 ? -2.980 6.502 16.848 1.00 98.50 306 PHE A O 1
ATOM 2482 N N . THR A 1 307 ? -1.485 5.914 15.284 1.00 97.88 307 THR A N 1
ATOM 2483 C CA . THR A 1 307 ? -0.423 5.722 16.271 1.00 97.88 307 THR A CA 1
ATOM 2484 C C . THR A 1 307 ? 0.930 6.248 15.822 1.00 97.88 307 THR A C 1
ATOM 2486 O O . THR A 1 307 ? 1.241 6.200 14.633 1.00 97.88 307 THR A O 1
ATOM 2489 N N . TYR A 1 308 ? 1.699 6.784 16.777 1.00 97.69 308 TYR A N 1
ATOM 2490 C CA . TYR A 1 308 ? 2.977 7.459 16.540 1.00 97.69 308 TYR A CA 1
ATOM 2491 C C . TYR A 1 308 ? 4.003 7.138 17.636 1.00 97.69 308 TYR A C 1
ATOM 2493 O O . TYR A 1 308 ? 3.691 7.192 18.831 1.00 97.69 308 TYR A O 1
ATOM 2501 N N . GLY A 1 309 ? 5.249 6.866 17.251 1.00 97.00 309 GLY A N 1
ATOM 2502 C CA . GLY A 1 309 ? 6.329 6.594 18.196 1.00 97.00 309 GLY A CA 1
ATOM 2503 C C . GLY A 1 309 ? 7.024 7.852 18.724 1.00 97.00 309 GLY A C 1
ATOM 2504 O O . GLY A 1 309 ? 7.461 8.712 17.962 1.00 97.00 309 GLY A O 1
ATOM 2505 N N . LEU A 1 310 ? 7.219 7.943 20.041 1.00 97.19 310 LEU A N 1
ATOM 2506 C CA . LEU A 1 310 ? 7.921 9.054 20.701 1.00 97.19 310 LEU A CA 1
ATOM 2507 C C . LEU A 1 310 ? 9.413 9.135 20.338 1.00 97.19 310 LEU A C 1
ATOM 2509 O O . LEU A 1 310 ? 10.014 10.202 20.468 1.00 97.19 310 LEU A O 1
ATOM 2513 N N . LYS A 1 311 ? 10.018 8.025 19.889 1.00 96.62 311 LYS A N 1
ATOM 2514 C CA . LYS A 1 311 ? 11.408 7.985 19.395 1.00 96.62 311 LYS A CA 1
ATOM 2515 C C . LYS A 1 311 ? 11.503 8.173 17.874 1.00 96.62 311 LYS A C 1
ATOM 2517 O O . LYS A 1 311 ? 12.587 8.009 17.312 1.00 96.62 311 LYS A O 1
ATOM 2522 N N . GLU A 1 312 ? 10.398 8.458 17.184 1.00 93.81 312 GLU A N 1
ATOM 2523 C CA . GLU A 1 312 ? 10.435 8.778 15.758 1.00 93.81 312 GLU A CA 1
ATOM 2524 C C . GLU A 1 312 ? 11.111 10.122 15.486 1.00 93.81 312 GLU A C 1
ATOM 2526 O O . GLU A 1 312 ? 11.207 10.996 16.346 1.00 93.81 312 GLU A O 1
ATOM 2531 N N . THR A 1 313 ? 11.579 10.296 14.252 1.00 91.94 313 THR A N 1
ATOM 2532 C CA . THR A 1 313 ? 12.170 11.554 13.787 1.00 91.94 313 THR A CA 1
ATOM 2533 C C . THR A 1 313 ? 11.327 12.166 12.671 1.00 91.94 313 THR A C 1
ATOM 2535 O O . THR A 1 313 ? 10.430 11.530 12.116 1.00 91.94 313 THR A O 1
ATOM 2538 N N . GLY A 1 314 ? 11.597 13.431 12.345 1.00 91.06 314 GLY A N 1
ATOM 2539 C CA . GLY A 1 314 ? 10.888 14.143 11.286 1.00 91.06 314 GLY A CA 1
ATOM 2540 C C . GLY A 1 314 ? 9.421 14.406 11.627 1.00 91.06 314 GLY A C 1
ATOM 2541 O O . GLY A 1 314 ? 9.083 14.733 12.764 1.00 91.06 314 GLY A O 1
ATOM 2542 N N . LEU A 1 315 ? 8.559 14.289 10.615 1.00 91.94 315 LEU A N 1
ATOM 2543 C CA . LEU A 1 315 ? 7.146 14.662 10.698 1.00 91.94 315 LEU A CA 1
ATOM 2544 C C . LEU A 1 315 ? 6.389 13.883 11.782 1.00 91.94 315 LEU A C 1
ATOM 2546 O O . LEU A 1 315 ? 5.716 14.481 12.613 1.00 91.94 315 LEU A O 1
ATOM 2550 N N . TYR A 1 316 ? 6.533 12.559 11.797 1.00 93.69 316 TYR A N 1
ATOM 2551 C CA . TYR A 1 316 ? 5.793 11.687 12.710 1.00 93.69 316 TYR A CA 1
ATOM 2552 C C . TYR A 1 316 ? 6.328 11.732 14.145 1.00 93.69 316 TYR A C 1
ATOM 2554 O O . TYR A 1 316 ? 5.545 11.662 15.087 1.00 93.69 316 TYR A O 1
ATOM 2562 N N . GLY A 1 317 ? 7.633 11.964 14.330 1.00 94.44 317 GLY A N 1
ATOM 2563 C CA . GLY A 1 317 ? 8.185 12.270 15.655 1.00 94.44 317 GLY A CA 1
ATOM 2564 C C . GLY A 1 317 ? 7.587 13.545 16.249 1.00 94.44 317 GLY A C 1
ATOM 2565 O O . GLY A 1 317 ? 7.265 13.591 17.434 1.00 94.44 317 GLY A O 1
ATOM 2566 N N . LYS A 1 318 ? 7.359 14.564 15.411 1.00 93.94 318 LYS A N 1
ATOM 2567 C CA . LYS A 1 318 ? 6.672 15.789 15.827 1.00 93.94 318 LYS A CA 1
ATOM 2568 C C . LYS A 1 318 ? 5.195 15.542 16.150 1.00 93.94 318 LYS A C 1
ATOM 2570 O O . LYS A 1 318 ? 4.715 16.065 17.149 1.00 93.94 318 LYS A O 1
ATOM 2575 N N . GLU A 1 319 ? 4.492 14.711 15.375 1.00 94.19 319 GLU A N 1
ATOM 2576 C CA . GLU A 1 319 ? 3.125 14.282 15.722 1.00 94.19 319 GLU A CA 1
ATOM 2577 C C . GLU A 1 319 ? 3.067 13.597 17.092 1.00 94.19 319 GLU A C 1
ATOM 2579 O O . GLU A 1 319 ? 2.196 13.922 17.895 1.00 94.19 319 GLU A O 1
ATOM 2584 N N . ALA A 1 320 ? 4.019 12.710 17.395 1.00 95.06 320 ALA A N 1
ATOM 2585 C CA . ALA A 1 320 ? 4.064 12.017 18.680 1.00 95.06 320 ALA A CA 1
ATOM 2586 C C . ALA A 1 320 ? 4.298 12.967 19.871 1.00 95.06 320 ALA A C 1
ATOM 2588 O O . ALA A 1 320 ? 3.815 12.712 20.972 1.00 95.06 320 ALA A O 1
ATOM 2589 N N . GLN A 1 321 ? 5.051 14.051 19.669 1.00 96.25 321 GLN A N 1
ATOM 2590 C CA . GLN A 1 321 ? 5.397 15.005 20.727 1.00 96.25 321 GLN A CA 1
ATOM 2591 C C . GLN A 1 321 ? 4.337 16.091 20.923 1.00 96.25 321 GLN A C 1
ATOM 2593 O O . GLN A 1 321 ? 4.073 16.494 22.054 1.00 96.25 321 GLN A O 1
ATOM 2598 N N . GLU A 1 322 ? 3.760 16.583 19.829 1.00 96.06 322 GLU A N 1
ATOM 2599 C CA . GLU A 1 322 ? 2.877 17.752 19.839 1.00 96.06 322 GLU A CA 1
ATOM 2600 C C . GLU A 1 322 ? 1.392 17.386 19.732 1.00 96.06 322 GLU A C 1
ATOM 2602 O O . GLU A 1 322 ? 0.547 18.246 19.961 1.00 96.06 322 GLU A O 1
ATOM 2607 N N . LEU A 1 323 ? 1.063 16.130 19.398 1.00 95.19 323 LEU A N 1
ATOM 2608 C CA . LEU A 1 323 ? -0.312 15.627 19.284 1.00 95.19 323 LEU A CA 1
ATOM 2609 C C . LEU A 1 323 ? -1.190 16.476 18.345 1.00 95.19 323 LEU A C 1
ATOM 2611 O O . LEU A 1 323 ? -2.395 16.610 18.562 1.00 95.19 323 LEU A O 1
ATOM 2615 N N . ILE A 1 324 ? -0.596 17.057 17.295 1.00 94.00 324 ILE A N 1
ATOM 2616 C CA . ILE A 1 324 ? -1.273 18.009 16.397 1.00 94.00 324 ILE A CA 1
ATOM 2617 C C . ILE A 1 324 ? -2.467 17.348 15.704 1.00 94.00 324 ILE A C 1
ATOM 2619 O O . ILE A 1 324 ? -3.583 17.878 15.725 1.00 94.00 324 ILE A O 1
ATOM 2623 N N . THR A 1 325 ? -2.239 16.184 15.094 1.00 95.62 325 THR A N 1
ATOM 2624 C CA . THR A 1 325 ? -3.297 15.430 14.415 1.00 95.62 325 THR A CA 1
ATOM 2625 C C . THR A 1 325 ? -4.339 14.923 15.407 1.00 95.62 325 THR A C 1
ATOM 2627 O O . THR A 1 325 ? -5.527 15.083 15.150 1.00 95.62 325 THR A O 1
ATOM 2630 N N . ALA A 1 326 ? -3.904 14.405 16.561 1.00 96.12 326 ALA A N 1
ATOM 2631 C CA . ALA A 1 326 ? -4.798 13.915 17.611 1.00 96.12 326 ALA A CA 1
ATOM 2632 C C . ALA A 1 326 ? -5.765 15.006 18.086 1.00 96.12 326 ALA A C 1
ATOM 2634 O O . ALA A 1 326 ? -6.971 14.837 17.973 1.00 96.12 326 ALA A O 1
ATOM 2635 N N . THR A 1 327 ? -5.237 16.176 18.457 1.00 97.00 327 THR A N 1
ATOM 2636 C CA . THR A 1 327 ? -6.035 17.333 18.897 1.00 97.00 327 THR A CA 1
ATOM 2637 C C . THR A 1 327 ? -7.069 17.747 17.848 1.00 97.00 327 THR A C 1
ATOM 2639 O O . THR A 1 327 ? -8.183 18.150 18.171 1.00 97.00 327 THR A O 1
ATOM 2642 N N . SER A 1 328 ? -6.715 17.651 16.566 1.00 96.81 328 SER A N 1
ATOM 2643 C CA . SER A 1 328 ? -7.629 17.996 15.474 1.00 96.81 328 SER A CA 1
ATOM 2644 C C . SER A 1 328 ? -8.710 16.938 15.236 1.00 96.81 328 SER A C 1
ATOM 2646 O O . SER A 1 328 ? -9.709 17.232 14.585 1.00 96.81 328 SER A O 1
ATOM 2648 N N . PHE A 1 329 ? -8.514 15.716 15.733 1.00 97.81 329 PHE A N 1
ATOM 2649 C CA . PHE A 1 329 ? -9.443 14.593 15.636 1.00 97.81 329 PHE A CA 1
ATOM 2650 C C . PHE A 1 329 ? -10.235 14.341 16.929 1.00 97.81 329 PHE A C 1
ATOM 2652 O O . PHE A 1 329 ? -11.121 13.497 16.902 1.00 97.81 329 PHE A O 1
ATOM 2659 N N . ASP A 1 330 ? -10.005 15.091 18.013 1.00 96.25 330 ASP A N 1
ATOM 2660 C CA . ASP A 1 330 ? -10.644 14.895 19.332 1.00 96.25 330 ASP A CA 1
ATOM 2661 C C . ASP A 1 330 ? -12.185 14.830 19.302 1.00 96.25 330 ASP A C 1
ATOM 2663 O O . ASP A 1 330 ? -12.806 14.227 20.177 1.00 96.25 330 ASP A O 1
ATOM 2667 N N . SER A 1 331 ? -12.831 15.455 18.313 1.00 97.56 331 SER A N 1
ATOM 2668 C CA . SER A 1 331 ? -14.291 15.426 18.151 1.00 97.56 331 SER A CA 1
ATOM 2669 C C . SER A 1 331 ? -14.825 14.241 17.339 1.00 97.56 331 SER A C 1
ATOM 2671 O O . SER A 1 331 ? -16.043 14.096 17.225 1.00 97.56 331 SER A O 1
ATOM 2673 N N . LEU A 1 332 ? -13.958 13.410 16.757 1.00 98.31 332 LEU A N 1
ATOM 2674 C CA . LEU A 1 332 ? -14.334 12.248 15.954 1.00 98.31 332 LEU A CA 1
ATOM 2675 C C . LEU A 1 332 ? -14.465 11.014 16.853 1.00 98.31 332 LEU A C 1
ATOM 2677 O O . LEU A 1 332 ? -13.479 10.468 17.335 1.00 98.31 332 LEU A O 1
ATOM 2681 N N . SER A 1 333 ? -15.692 10.535 17.060 1.00 97.62 333 SER A N 1
ATOM 2682 C CA . SER A 1 333 ? -15.968 9.407 17.966 1.00 97.62 333 SER A CA 1
ATOM 2683 C C . SER A 1 333 ? -15.462 8.053 17.465 1.00 97.62 333 SER A C 1
ATOM 2685 O O . SER A 1 333 ? -15.413 7.095 18.233 1.00 97.62 333 SER A O 1
ATOM 2687 N N . ASN A 1 334 ? -15.124 7.954 16.182 1.00 98.25 334 ASN A N 1
ATOM 2688 C CA . ASN A 1 334 ? -14.600 6.754 15.541 1.00 98.25 334 ASN A CA 1
ATOM 2689 C C . ASN A 1 334 ? -13.074 6.781 15.373 1.00 98.25 334 ASN A C 1
ATOM 2691 O O . ASN A 1 334 ? -12.537 5.906 14.698 1.00 98.25 334 ASN A O 1
ATOM 2695 N N . VAL A 1 335 ? -12.375 7.764 15.948 1.00 98.56 335 VAL A N 1
ATOM 2696 C CA . VAL A 1 335 ? -10.924 7.917 15.820 1.00 98.56 335 VAL A CA 1
ATOM 2697 C C . VAL A 1 335 ? -10.265 7.893 17.195 1.00 98.56 335 VAL A C 1
ATOM 2699 O O . VAL A 1 335 ? -10.558 8.715 18.056 1.00 98.56 335 VAL A O 1
ATOM 2702 N N . GLU A 1 336 ? -9.316 6.982 17.375 1.00 98.12 336 GLU A N 1
ATOM 2703 C CA . GLU A 1 336 ? -8.410 6.935 18.516 1.00 98.12 336 GLU A CA 1
ATOM 2704 C C . GLU A 1 336 ? -7.004 7.336 18.057 1.00 98.12 336 GLU A C 1
ATOM 2706 O O . GLU A 1 336 ? -6.507 6.843 17.042 1.00 98.12 336 GLU A O 1
ATOM 2711 N N . CYS A 1 337 ? -6.345 8.233 18.791 1.00 98.00 337 CYS A N 1
ATOM 2712 C CA . CYS A 1 337 ? -4.963 8.631 18.532 1.00 98.00 337 CYS A CA 1
ATOM 2713 C C . CYS A 1 337 ? -4.092 8.309 19.748 1.00 98.00 337 CYS A C 1
ATOM 2715 O O . CYS A 1 337 ? -4.340 8.829 20.834 1.00 98.00 337 CYS A O 1
ATOM 2717 N N . VAL A 1 338 ? -3.049 7.493 19.569 1.00 97.69 338 VAL A N 1
ATOM 2718 C CA . VAL A 1 338 ? -2.210 7.021 20.684 1.00 97.69 338 VAL A CA 1
ATOM 2719 C C . VAL A 1 338 ? -0.725 7.112 20.356 1.00 97.69 338 VAL A C 1
ATOM 2721 O O . VAL A 1 338 ? -0.278 6.686 19.291 1.00 97.69 338 VAL A O 1
ATOM 2724 N N . THR A 1 339 ? 0.074 7.606 21.298 1.00 97.62 339 THR A N 1
ATOM 2725 C CA . THR A 1 339 ? 1.539 7.607 21.190 1.00 97.62 339 THR A CA 1
ATOM 2726 C C . THR A 1 339 ? 2.166 6.473 21.996 1.00 97.62 339 THR A C 1
ATOM 2728 O O . THR A 1 339 ? 1.592 5.995 22.973 1.00 97.62 339 THR A O 1
ATOM 2731 N N . HIS A 1 340 ? 3.353 6.016 21.593 1.00 97.06 340 HIS A N 1
ATOM 2732 C CA . HIS A 1 340 ? 4.052 4.908 22.256 1.00 97.06 340 HIS A CA 1
ATOM 2733 C C . HIS A 1 340 ? 5.543 5.188 22.479 1.00 97.06 340 HIS A C 1
ATOM 2735 O O . HIS A 1 340 ? 6.123 6.020 21.784 1.00 97.06 340 HIS A O 1
ATOM 2741 N N . PRO A 1 341 ? 6.213 4.497 23.426 1.00 96.69 341 PRO A N 1
ATOM 2742 C CA . PRO A 1 341 ? 7.602 4.797 23.787 1.00 96.69 341 PRO A CA 1
ATOM 2743 C C . PRO A 1 341 ? 8.642 4.406 22.728 1.00 96.69 341 PRO A C 1
ATOM 2745 O O . PRO A 1 341 ? 9.809 4.760 22.874 1.00 96.69 341 PRO A O 1
ATOM 2748 N N . GLU A 1 342 ? 8.260 3.657 21.694 1.00 94.81 342 GLU A N 1
ATOM 2749 C CA . GLU A 1 342 ? 9.183 3.189 20.651 1.00 94.81 342 GLU A CA 1
ATOM 2750 C C . GLU A 1 342 ? 9.328 4.138 19.451 1.00 94.81 342 GLU A C 1
ATOM 2752 O O . GLU A 1 342 ? 8.824 5.260 19.459 1.00 94.81 342 GLU A O 1
ATOM 2757 N N . GLY A 1 343 ? 10.129 3.721 18.465 1.00 94.06 343 GLY A N 1
ATOM 2758 C CA . GLY A 1 343 ? 10.359 4.449 17.215 1.00 94.06 343 GLY A CA 1
ATOM 2759 C C . GLY A 1 343 ? 9.302 4.144 16.154 1.00 94.06 343 GLY A C 1
ATOM 2760 O O . GLY A 1 343 ? 8.146 3.914 16.473 1.00 94.06 343 GLY A O 1
ATOM 2761 N N . HIS A 1 344 ? 9.709 4.120 14.888 1.00 93.81 344 HIS A N 1
ATOM 2762 C CA . HIS A 1 344 ? 8.810 3.980 13.738 1.00 93.81 344 HIS A CA 1
ATOM 2763 C C . HIS A 1 344 ? 8.382 2.517 13.524 1.00 93.81 344 HIS A C 1
ATOM 2765 O O . HIS A 1 344 ? 8.895 1.869 12.619 1.00 93.81 344 HIS A O 1
ATOM 2771 N N . ILE A 1 345 ? 7.515 1.969 14.386 1.00 93.62 345 ILE A N 1
ATOM 2772 C CA . ILE A 1 345 ? 7.143 0.538 14.414 1.00 93.62 345 ILE A CA 1
ATOM 2773 C C . ILE A 1 345 ? 5.642 0.320 14.661 1.00 93.62 345 ILE A C 1
ATOM 2775 O O . ILE A 1 345 ? 4.939 1.226 15.097 1.00 93.62 345 ILE A O 1
ATOM 2779 N N . TYR A 1 346 ? 5.157 -0.908 14.454 1.00 94.56 346 TYR A N 1
ATOM 2780 C CA . TYR A 1 346 ? 3.853 -1.326 14.971 1.00 94.56 346 TYR A CA 1
ATOM 2781 C C . TYR A 1 346 ? 3.962 -1.670 16.461 1.00 94.56 346 TYR A C 1
ATOM 2783 O O . TYR A 1 346 ? 4.569 -2.678 16.837 1.00 94.56 346 TYR A O 1
ATOM 2791 N N . TYR A 1 347 ? 3.364 -0.849 17.325 1.00 94.81 347 TYR A N 1
ATOM 2792 C CA . TYR A 1 347 ? 3.406 -1.072 18.769 1.00 94.81 347 TYR A CA 1
ATOM 2793 C C . TYR A 1 347 ? 2.287 -2.014 19.237 1.00 94.81 347 TYR A C 1
ATOM 2795 O O . TYR A 1 347 ? 1.143 -1.611 19.452 1.00 94.81 347 TYR A O 1
ATOM 2803 N N . GLU A 1 348 ? 2.646 -3.288 19.404 1.00 94.12 348 GLU A N 1
ATOM 2804 C CA . GLU A 1 348 ? 1.735 -4.397 19.715 1.00 94.12 348 GLU A CA 1
ATOM 2805 C C . GLU A 1 348 ? 0.738 -4.127 20.859 1.00 94.12 348 GLU A C 1
ATOM 2807 O O . GLU A 1 348 ? -0.448 -4.389 20.645 1.00 94.12 348 GLU A O 1
ATOM 2812 N N . PRO A 1 349 ?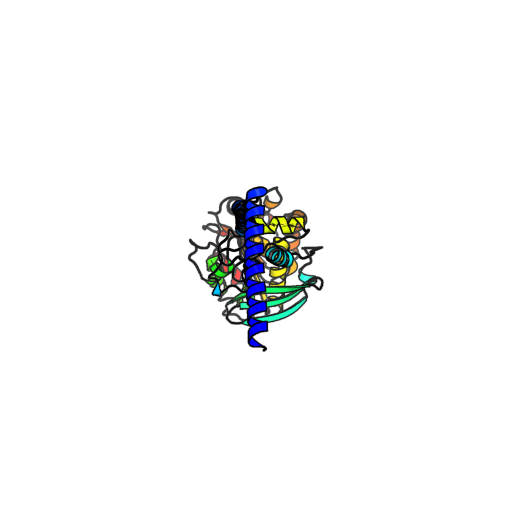 1.133 -3.603 22.041 1.00 95.50 349 PRO A N 1
ATOM 2813 C CA . PRO A 1 349 ? 0.195 -3.430 23.151 1.00 95.50 349 PRO A CA 1
ATOM 2814 C C . PRO A 1 349 ? -1.026 -2.569 22.807 1.00 95.50 349 PRO A C 1
ATOM 2816 O O . PRO A 1 349 ? -2.144 -2.936 23.161 1.00 95.50 349 PRO A O 1
ATOM 2819 N N . ILE A 1 350 ? -0.823 -1.463 22.081 1.00 96.25 350 ILE A N 1
ATOM 2820 C CA . ILE A 1 350 ? -1.909 -0.558 21.671 1.00 96.25 350 ILE A CA 1
ATOM 2821 C C . ILE A 1 350 ? -2.790 -1.241 20.626 1.00 96.25 350 ILE A C 1
ATOM 2823 O O . ILE A 1 350 ? -4.013 -1.209 20.727 1.00 96.25 350 ILE A O 1
ATOM 2827 N N . ILE A 1 351 ? -2.174 -1.907 19.646 1.00 96.44 351 ILE A N 1
ATOM 2828 C CA . ILE A 1 351 ? -2.914 -2.594 18.586 1.00 96.44 351 ILE A CA 1
ATOM 2829 C C . ILE A 1 351 ? -3.810 -3.688 19.174 1.00 96.44 351 ILE A C 1
ATOM 2831 O O . ILE A 1 351 ? -4.982 -3.777 18.819 1.00 96.44 351 ILE A O 1
ATOM 2835 N N . ARG A 1 352 ? -3.294 -4.507 20.099 1.00 95.44 352 ARG A N 1
ATOM 2836 C CA . ARG A 1 352 ? -4.098 -5.554 20.742 1.00 95.44 352 ARG A CA 1
ATOM 2837 C C . ARG A 1 352 ? -5.261 -4.978 21.535 1.00 95.44 352 ARG A C 1
ATOM 2839 O O . ARG A 1 352 ? -6.336 -5.564 21.496 1.00 95.44 352 ARG A O 1
ATOM 2846 N N . GLU A 1 353 ? -5.058 -3.869 22.241 1.00 96.31 353 GLU A N 1
ATOM 2847 C CA . GLU A 1 353 ? -6.134 -3.216 22.988 1.00 96.31 353 GLU A CA 1
ATOM 2848 C C . GLU A 1 353 ? -7.252 -2.743 22.055 1.00 96.31 353 GLU A C 1
ATOM 2850 O O . GLU A 1 353 ? -8.402 -3.135 22.234 1.00 96.31 353 GLU A O 1
ATOM 2855 N N . PHE A 1 354 ? -6.896 -2.040 20.981 1.00 96.94 354 PHE A N 1
ATOM 2856 C CA . PHE A 1 354 ? -7.842 -1.583 19.963 1.00 96.94 354 PHE A CA 1
ATOM 2857 C C . PHE A 1 354 ? -8.634 -2.734 19.308 1.00 96.94 354 PHE A C 1
ATOM 2859 O O . PHE A 1 354 ? -9.810 -2.601 18.951 1.00 96.94 354 PHE A O 1
ATOM 2866 N N . LEU A 1 355 ? -8.018 -3.910 19.155 1.00 95.06 355 LEU A N 1
ATOM 2867 C CA . LEU A 1 355 ? -8.671 -5.080 18.562 1.00 95.06 355 LEU A CA 1
ATOM 2868 C C . LEU A 1 355 ? -9.643 -5.795 19.514 1.00 95.06 355 LEU A C 1
ATOM 2870 O O . LEU A 1 355 ? -10.597 -6.397 19.017 1.00 95.06 355 LEU A O 1
ATOM 2874 N N . LYS A 1 356 ? -9.464 -5.702 20.841 1.00 89.56 356 LYS A N 1
ATOM 2875 C CA . LYS A 1 356 ? -10.304 -6.404 21.835 1.00 89.56 356 LYS A CA 1
ATOM 2876 C C . LYS A 1 356 ? -11.771 -5.996 21.821 1.00 89.56 356 LYS A C 1
ATOM 2878 O O . LYS A 1 356 ? -12.600 -6.815 22.173 1.00 89.56 356 LYS A O 1
ATOM 2883 N N . GLU A 1 357 ? -12.114 -4.780 21.402 1.00 70.88 357 GLU A N 1
ATOM 2884 C CA . GLU A 1 357 ? -13.502 -4.285 21.464 1.00 70.88 357 GLU A CA 1
ATOM 2885 C C . GLU A 1 357 ? -14.533 -5.101 20.654 1.00 70.88 357 GLU A C 1
ATOM 2887 O O . GLU A 1 357 ? -15.732 -4.842 20.750 1.00 70.88 357 GLU A O 1
ATOM 2892 N N . ASP A 1 358 ? -14.080 -6.058 19.841 1.00 66.12 358 ASP A N 1
ATOM 2893 C CA . ASP A 1 358 ? -14.909 -6.818 18.906 1.00 66.12 358 ASP A CA 1
ATOM 2894 C C . ASP A 1 358 ? -15.006 -8.322 19.231 1.00 66.12 358 ASP A C 1
ATOM 2896 O O . ASP A 1 358 ? -15.630 -9.054 18.453 1.00 66.12 358 ASP A O 1
ATOM 2900 N N . TYR A 1 359 ? -14.394 -8.768 20.337 1.00 58.56 359 TYR A N 1
ATOM 2901 C CA . TYR A 1 359 ? -14.322 -10.159 20.810 1.00 58.56 359 TYR A CA 1
ATOM 2902 C C . TYR A 1 359 ? -14.687 -10.245 22.289 1.00 58.56 359 TYR A C 1
ATOM 2904 O O . TYR A 1 359 ? -15.384 -11.218 22.658 1.00 58.56 359 TYR A O 1
#

Sequence (359 aa):
MNWIKEKIVWITVIFAIVILSWLWGVVSVKFELMPYKYMKSIVKKRANAVAEFDRHFTDPILDSQDLLYKPVRTNDELTMRIKKMLFEIDDITRLYEHIILKSSSINDGLFRGIYTYNDKIDTVYAYYVKGENSTVGVNIIPGSGINQSSQILKKREISDNYQCNIDDVLIGYADLYIYIKPNEDILAIHNGNNKIGHISYVNYLINMGGSYSSYYLLQSIALSKFIKKEYDKLFVVGLSQGGAAALLNCFQSEPDKAIIASGYSIQMDAPYESGHSQIIIPNYRYIYNSTRVYSELNSLSTKFLFTYGLKETGLYGKEAQELITATSFDSLSNVECVTHPEGHIYYEPIIREFLKEDY

Radius of gyration: 27.87 Å; chains: 1; bounding box: 62×61×89 Å

Secondary structure (DSSP, 8-state):
-HHHHHHHHHHHHHHHHHHHHHHHHHHHHHT---HHHHHHHHHHHHHHHHHHHHTT--EEPSPGGG-SSPPP-SHHHHHHHHHHT----S-GGGHHHHEEEEEEEEETTEEEEEEEETTEEEEEEEEEE--S-TTEEEEEE--SSSSHHHHHHTT--TTT-TTTTHHHHHTTTSEEEEE--TTSGGG--BSSSEEPPHHHHHHHHHHTT--HHHHHHHHHHHHHHHHHHH-SEEEEEEETHHHHHHHHHHHHH--SEEEEES---GGGGS-----TTS---TTHHHHHSHHHHHHHHHH---EEEEEEETT--HHHHHHHHH-HHHHHHTT-TTEEEEEESSSSS--HHHHHHHHHTT-

Foldseek 3Di:
DVVVVVVVVVVVVVVVVVVVVVVVVCCCVVVVVVVVVVVVVVVVVVVVQQVVVCVQFDAFADDLVLAPDDADDDPVSVVVLLCVLQDQPPDLLALLVQKAWDDWDADPQKIWTWIDGPNDIDIWIFRKDAAPDAQEEEEEFEAFDAQLRVQLVVQDPCVVPQANCVCVLCRNPHIYTSTAQQCHYNNNHHNSGGGGDLVSRQVVSVVVVHGSLSSRLSSSLSVLVVRVVRHNFYEYEYFHLRLLSSLSSCLHSQTQEYERENNADLCVLDDDDDDSRHRDDVVVNVCRHPVNSLVSLLVGNYQYEYEAECPEDDPRVCCLVVVRSVVSCVPRPRYDYYYDPDYRHDDSVVSNVVSVVVD

pLDDT: mean 90.28, std 10.75, range [55.5, 98.94]